Protein AF-A0A1H6X8B6-F1 (afdb_monomer)

Solvent-accessible surface area (backbone atoms only — not comparable to full-atom values): 12500 Å² total; per-residue (Å²): 128,90,81,70,52,44,57,53,44,49,52,51,27,53,51,50,37,51,48,42,67,75,51,80,40,62,69,46,48,53,50,53,44,50,51,51,52,51,55,40,54,74,64,73,47,40,77,67,51,48,58,53,49,52,53,43,51,54,50,24,52,49,51,26,51,52,31,51,74,71,68,48,55,70,67,57,24,51,40,52,22,47,31,52,38,41,41,52,50,35,51,49,52,40,60,77,74,40,58,73,71,42,51,36,52,36,44,30,71,74,65,66,40,59,66,69,62,33,48,50,56,45,49,48,68,62,44,49,62,56,51,53,53,51,50,50,54,49,47,53,54,39,39,77,73,67,55,64,101,68,79,55,71,67,58,44,57,60,55,48,48,72,50,47,55,61,51,51,56,51,52,50,55,50,50,51,55,48,50,56,55,36,57,80,66,50,66,85,74,64,93,77,81,86,72,91,75,79,86,70,80,48,74,67,46,55,53,51,50,54,54,50,54,49,50,53,52,51,49,55,74,78,81

Foldseek 3Di:
DDLAFLVLLVLLLVLQLVLLVLDLDPVLLVVLVVVLLVLCVVLVVVVVLVVVLVVLLVVLVVQLVVCVVVVDDNSVSSSVSSSSSSNVSSVVSSVVSDDQVSVLVCCCPVVVDPVVVSVVSVVCVVCVVVLVVVLVVLVVVVVVVVQDCDDDPVVNVVSVVSSVVVSVVVVVVVVVVVVVVCVVVVVPPDPDDDDPDDPDRDPVSVVSSVVSSVVSVVSRVVD

Radius of gyration: 23.22 Å; Cα contacts (8 Å, |Δi|>4): 151; chains: 1; bounding box: 53×46×58 Å

Nearest PDB structures (foldseek):
  7o40-assembly1_F  TM=2.237E-01  e=5.189E+00  Synechocystis sp. PCC 6803 substr. Kazusa
  7o3w-assembly1_A  TM=2.246E-01  e=6.732E+00  Synechocystis sp. PCC 6803 substr. Kazusa

Mean predicted aligned error: 8.59 Å

pLDDT: mean 83.6, std 10.03, range [40.06, 94.94]

InterPro domains:
  IPR003339 ABC/ECF transporter, transmembrane component [PF02361] (8-192)
  IPR003339 ABC/ECF transporter, transmembrane component [cd16914] (8-220)

Structure (mmCIF, N/CA/C/O backbone):
data_AF-A0A1H6X8B6-F1
#
_entry.id   AF-A0A1H6X8B6-F1
#
loop_
_atom_site.group_PDB
_atom_site.id
_atom_site.type_symbol
_atom_site.label_atom_id
_atom_site.label_alt_id
_atom_site.label_comp_id
_atom_site.label_asym_id
_atom_site.label_entity_id
_atom_site.label_seq_id
_atom_site.pdbx_PDB_ins_code
_atom_site.Cartn_x
_atom_site.Cartn_y
_atom_site.Cartn_z
_atom_site.occupancy
_atom_site.B_iso_or_equiv
_atom_site.auth_seq_id
_atom_site.auth_comp_id
_atom_site.auth_asym_id
_atom_site.auth_atom_id
_atom_site.pdbx_PDB_model_num
ATOM 1 N N . MET A 1 1 ? -18.324 1.757 -13.035 1.00 40.06 1 MET A N 1
ATOM 2 C CA . MET A 1 1 ? -16.870 1.949 -13.230 1.00 40.06 1 MET A CA 1
ATOM 3 C C . MET A 1 1 ? -16.181 0.725 -12.645 1.00 40.06 1 MET A C 1
ATOM 5 O O . MET A 1 1 ? -16.348 0.496 -11.454 1.00 40.06 1 MET A O 1
ATOM 9 N N . PHE A 1 2 ? -15.610 -0.141 -13.490 1.00 45.19 2 PHE A N 1
ATOM 10 C CA . PHE A 1 2 ? -15.280 -1.549 -13.202 1.00 45.19 2 PHE A CA 1
ATOM 11 C C . PHE A 1 2 ? -14.658 -1.766 -11.814 1.00 45.19 2 PHE A C 1
ATOM 13 O O . PHE A 1 2 ? -13.488 -1.470 -11.580 1.00 45.19 2 PHE A O 1
ATOM 20 N N . SER A 1 3 ? -15.449 -2.273 -10.866 1.00 59.62 3 SER A N 1
ATOM 21 C CA . SER A 1 3 ? -14.944 -2.610 -9.536 1.00 59.62 3 SER A CA 1
ATOM 22 C C . SER A 1 3 ? -14.352 -4.015 -9.575 1.00 59.62 3 SER A C 1
ATOM 24 O O . SER A 1 3 ? -14.947 -4.936 -9.023 1.00 59.62 3 SER A O 1
ATOM 26 N N . PHE A 1 4 ? -13.191 -4.173 -10.221 1.00 67.31 4 PHE A N 1
ATOM 27 C CA . PHE A 1 4 ? -12.400 -5.404 -10.127 1.00 67.31 4 PHE A CA 1
ATOM 28 C C . PHE A 1 4 ? -12.183 -5.787 -8.663 1.00 67.31 4 PHE A C 1
ATOM 30 O O . PHE A 1 4 ? -12.018 -4.908 -7.798 1.00 67.31 4 PHE A O 1
ATOM 37 N N . ALA A 1 5 ? -12.165 -7.091 -8.390 1.00 72.50 5 ALA A N 1
ATOM 38 C CA . ALA A 1 5 ? -11.912 -7.588 -7.049 1.00 72.50 5 ALA A CA 1
ATOM 39 C C . ALA A 1 5 ? -10.534 -7.121 -6.540 1.00 72.50 5 ALA A C 1
ATOM 41 O O . ALA A 1 5 ? -9.585 -6.940 -7.305 1.00 72.50 5 ALA A O 1
ATOM 42 N N . ALA A 1 6 ? -10.405 -6.936 -5.222 1.00 73.12 6 ALA A N 1
ATOM 43 C CA . ALA A 1 6 ? -9.125 -6.571 -4.604 1.00 73.12 6 ALA A CA 1
ATOM 44 C C . ALA A 1 6 ? -8.019 -7.576 -4.938 1.00 73.12 6 ALA A C 1
ATOM 46 O O . ALA A 1 6 ? -6.884 -7.184 -5.180 1.00 73.12 6 ALA A O 1
ATOM 47 N N . PHE A 1 7 ? -8.371 -8.861 -5.008 1.00 77.75 7 PHE A N 1
ATOM 48 C CA . PHE A 1 7 ? -7.439 -9.910 -5.391 1.00 77.75 7 PHE A CA 1
ATOM 49 C C . PHE A 1 7 ? -6.887 -9.706 -6.810 1.00 77.75 7 PHE A C 1
ATOM 51 O O . PHE A 1 7 ? -5.676 -9.742 -6.987 1.00 77.75 7 PHE A O 1
ATOM 58 N N . THR A 1 8 ? -7.735 -9.381 -7.790 1.00 82.00 8 THR A N 1
ATOM 59 C CA . THR A 1 8 ? -7.327 -9.056 -9.170 1.00 82.00 8 THR A CA 1
ATOM 60 C C . THR A 1 8 ? -6.299 -7.923 -9.199 1.00 82.00 8 THR A C 1
ATOM 62 O O . THR A 1 8 ? -5.267 -8.026 -9.855 1.00 82.00 8 THR A O 1
ATOM 65 N N . LYS A 1 9 ? -6.532 -6.858 -8.422 1.00 83.31 9 LYS A N 1
ATOM 66 C CA . LYS A 1 9 ? -5.613 -5.712 -8.323 1.00 83.31 9 LYS A CA 1
ATOM 67 C C . LYS A 1 9 ? -4.283 -6.077 -7.664 1.00 83.31 9 LYS A C 1
ATOM 69 O O . LYS A 1 9 ? -3.246 -5.598 -8.109 1.00 83.31 9 LYS A O 1
ATOM 74 N N . ILE A 1 10 ? -4.307 -6.927 -6.633 1.00 83.75 10 ILE A N 1
ATOM 75 C CA . ILE A 1 10 ? -3.093 -7.458 -5.995 1.00 83.75 10 ILE A CA 1
ATOM 76 C C . ILE A 1 10 ? -2.292 -8.282 -7.007 1.00 83.75 10 ILE A C 1
ATOM 78 O O . ILE A 1 10 ? -1.088 -8.084 -7.134 1.00 83.75 10 ILE A O 1
ATOM 82 N N . VAL A 1 11 ? -2.956 -9.165 -7.757 1.00 85.56 11 VAL A N 1
ATOM 83 C CA . VAL A 1 11 ? -2.305 -9.990 -8.783 1.00 85.56 11 VAL A CA 1
ATOM 84 C C . VAL A 1 11 ? -1.678 -9.117 -9.867 1.00 85.56 11 VAL A C 1
ATOM 86 O O . VAL A 1 11 ? -0.527 -9.357 -10.222 1.00 85.56 11 VAL A O 1
ATOM 89 N N . PHE A 1 12 ? -2.366 -8.077 -10.347 1.00 86.69 12 PHE A N 1
ATOM 90 C CA . PHE A 1 12 ? -1.779 -7.116 -11.288 1.00 86.69 12 PHE A CA 1
ATOM 91 C C . PHE A 1 12 ? -0.551 -6.423 -10.711 1.00 86.69 12 PHE A C 1
ATOM 93 O O . PHE A 1 12 ? 0.491 -6.401 -11.363 1.00 86.69 12 PHE A O 1
ATOM 100 N N . ALA A 1 13 ? -0.644 -5.922 -9.478 1.00 88.00 13 ALA A N 1
ATOM 101 C CA . ALA A 1 13 ? 0.457 -5.203 -8.860 1.00 88.00 13 ALA A CA 1
ATOM 102 C C . ALA A 1 13 ? 1.707 -6.089 -8.711 1.00 88.00 13 ALA A C 1
ATOM 104 O O . ALA A 1 13 ? 2.802 -5.718 -9.139 1.00 88.00 13 ALA A O 1
ATOM 105 N N . VAL A 1 14 ? 1.521 -7.301 -8.182 1.00 89.06 14 VAL A N 1
ATOM 106 C CA . VAL A 1 14 ? 2.591 -8.293 -8.014 1.00 89.06 14 VAL A CA 1
ATOM 107 C C . VAL A 1 14 ? 3.161 -8.730 -9.365 1.00 89.06 14 VAL A C 1
ATOM 109 O O . VAL A 1 14 ? 4.378 -8.818 -9.504 1.00 89.06 14 VAL A O 1
ATOM 112 N N . SER A 1 15 ? 2.314 -8.948 -10.374 1.00 87.75 15 SER A N 1
ATOM 113 C CA . SER A 1 15 ? 2.762 -9.352 -11.713 1.00 87.75 15 SER A CA 1
ATOM 114 C C . SER A 1 15 ? 3.629 -8.277 -12.371 1.00 87.75 15 SER A C 1
ATOM 116 O O . SER A 1 15 ? 4.683 -8.607 -12.908 1.00 87.75 15 SER A O 1
ATOM 118 N N . ILE A 1 16 ? 3.251 -6.994 -12.269 1.00 89.12 16 ILE A N 1
ATOM 119 C CA . ILE A 1 16 ? 4.076 -5.879 -12.767 1.00 89.12 16 ILE A CA 1
ATOM 120 C C . ILE A 1 16 ? 5.391 -5.797 -11.994 1.00 89.12 16 ILE A C 1
ATOM 122 O O . ILE A 1 16 ? 6.446 -5.645 -12.603 1.00 89.12 16 ILE A O 1
ATOM 126 N N . SER A 1 17 ? 5.362 -5.929 -10.664 1.00 89.88 17 SER A N 1
ATOM 127 C CA . SER A 1 17 ? 6.586 -5.876 -9.858 1.00 89.88 17 SER A CA 1
ATOM 128 C C . SER A 1 17 ? 7.556 -7.006 -10.212 1.00 89.88 17 SER A C 1
ATOM 130 O O . SER A 1 17 ? 8.754 -6.756 -10.335 1.00 89.88 17 SER A O 1
ATOM 132 N N . ILE A 1 18 ? 7.058 -8.227 -10.428 1.00 90.06 18 ILE A N 1
ATOM 133 C CA . ILE A 1 18 ? 7.881 -9.360 -10.873 1.00 90.06 18 ILE A CA 1
ATOM 134 C C . ILE A 1 18 ? 8.414 -9.108 -12.288 1.00 90.06 18 ILE A C 1
ATOM 136 O O . ILE A 1 18 ? 9.610 -9.273 -12.519 1.00 90.06 18 ILE A O 1
ATOM 140 N N . ALA A 1 19 ? 7.571 -8.656 -13.218 1.00 87.50 19 ALA A N 1
ATOM 141 C CA . ALA A 1 19 ? 7.991 -8.363 -14.587 1.00 87.50 19 ALA A CA 1
ATOM 142 C C . ALA A 1 19 ? 9.081 -7.276 -14.634 1.00 87.50 19 ALA A C 1
ATOM 144 O O . ALA A 1 19 ? 10.121 -7.466 -15.260 1.00 87.50 19 ALA A O 1
ATOM 145 N N . ALA A 1 20 ? 8.910 -6.183 -13.884 1.00 88.12 20 ALA A N 1
ATOM 146 C CA . ALA A 1 20 ? 9.902 -5.115 -13.776 1.00 88.12 20 ALA A CA 1
ATOM 147 C C . ALA A 1 20 ? 11.222 -5.580 -13.130 1.00 88.12 20 ALA A C 1
ATOM 149 O O . ALA A 1 20 ? 12.286 -5.036 -13.436 1.00 88.12 20 ALA A O 1
ATOM 150 N N . PHE A 1 21 ? 11.172 -6.574 -12.235 1.00 88.06 21 PHE A N 1
ATOM 151 C CA . PHE A 1 21 ? 12.370 -7.158 -11.631 1.00 88.06 21 PHE A CA 1
ATOM 152 C C . PHE A 1 21 ? 13.171 -7.999 -12.628 1.00 88.06 21 PHE A C 1
ATOM 154 O O . PHE A 1 21 ? 14.393 -7.881 -12.679 1.00 88.06 21 PHE A O 1
ATOM 161 N N . VAL A 1 22 ? 12.483 -8.835 -13.410 1.00 87.81 22 VAL A N 1
ATOM 162 C CA . VAL A 1 22 ? 13.103 -9.782 -14.350 1.00 87.81 22 VAL A CA 1
ATOM 163 C C . VAL A 1 22 ? 13.666 -9.066 -15.579 1.00 87.81 22 VAL A C 1
ATOM 165 O O . VAL A 1 22 ? 14.726 -9.438 -16.080 1.00 87.81 22 VAL A O 1
ATOM 168 N N . THR A 1 23 ? 12.993 -8.023 -16.063 1.00 85.69 23 THR A N 1
ATOM 169 C CA . THR A 1 23 ? 13.395 -7.338 -17.293 1.00 85.69 23 THR A CA 1
ATOM 170 C C . THR A 1 23 ? 14.535 -6.340 -17.064 1.00 85.69 23 THR A C 1
ATOM 172 O O . THR A 1 23 ? 14.491 -5.500 -16.161 1.00 85.69 23 THR A O 1
ATOM 175 N N . ASN A 1 24 ? 15.555 -6.399 -17.927 1.00 83.12 24 ASN A N 1
ATOM 176 C CA . ASN A 1 24 ? 16.657 -5.424 -17.979 1.00 83.12 24 ASN A CA 1
ATOM 177 C C . ASN A 1 24 ? 16.529 -4.426 -19.141 1.00 83.12 24 ASN A C 1
ATOM 179 O O . ASN A 1 24 ? 17.266 -3.445 -19.198 1.00 83.12 24 ASN A O 1
ATOM 183 N N . ASN A 1 25 ? 15.586 -4.649 -20.053 1.00 88.06 25 ASN A N 1
ATOM 184 C CA . ASN A 1 25 ? 15.378 -3.794 -21.210 1.00 88.06 25 ASN A CA 1
ATOM 185 C C . ASN A 1 25 ? 14.589 -2.531 -20.877 1.00 88.06 25 ASN A C 1
ATOM 187 O O . ASN A 1 25 ? 13.499 -2.565 -20.302 1.00 88.06 25 ASN A O 1
ATOM 191 N N . ILE A 1 26 ? 15.139 -1.398 -21.310 1.00 87.31 26 ILE A N 1
ATOM 192 C CA . ILE A 1 26 ? 14.594 -0.064 -21.039 1.00 87.31 26 ILE A CA 1
ATOM 193 C C . ILE A 1 26 ? 13.218 0.110 -21.691 1.00 87.31 26 ILE A C 1
ATOM 195 O O . ILE A 1 26 ? 12.304 0.636 -21.058 1.00 87.31 26 ILE A O 1
ATOM 199 N N . GLN A 1 27 ? 13.053 -0.367 -22.929 1.00 87.94 27 GLN A N 1
ATOM 200 C CA . GLN A 1 27 ? 11.804 -0.230 -23.686 1.00 87.94 27 GLN A CA 1
ATOM 201 C C . GLN A 1 27 ? 10.630 -0.918 -22.976 1.00 87.94 27 GLN A C 1
ATOM 203 O O . GLN A 1 27 ? 9.556 -0.336 -22.837 1.00 87.94 27 GLN A O 1
ATOM 208 N N . ALA A 1 28 ? 10.850 -2.120 -22.441 1.00 88.69 28 ALA A N 1
ATOM 209 C CA . ALA A 1 28 ? 9.840 -2.842 -21.676 1.00 88.69 28 ALA A CA 1
ATOM 210 C C . ALA A 1 28 ? 9.473 -2.133 -20.363 1.00 88.69 28 ALA A C 1
ATOM 212 O O . ALA A 1 28 ? 8.294 -2.031 -20.030 1.00 88.69 28 ALA A O 1
ATOM 213 N N . LEU A 1 29 ? 10.455 -1.574 -19.645 1.00 88.81 29 LEU A N 1
ATOM 214 C CA . LEU A 1 29 ? 10.200 -0.806 -18.420 1.00 88.81 29 LEU A CA 1
ATOM 215 C C . LEU A 1 29 ? 9.417 0.490 -18.680 1.00 88.81 29 LEU A C 1
ATOM 217 O O . LEU A 1 29 ? 8.592 0.881 -17.853 1.00 88.81 29 LEU A O 1
ATOM 221 N N . GLN A 1 30 ? 9.650 1.151 -19.817 1.00 89.56 30 GLN A N 1
ATOM 222 C CA . GLN A 1 30 ? 8.860 2.311 -20.240 1.00 89.56 30 GLN A CA 1
ATOM 223 C C . GLN A 1 30 ? 7.420 1.917 -20.582 1.00 89.56 30 GLN A C 1
ATOM 225 O O . GLN A 1 30 ? 6.485 2.641 -20.237 1.00 89.56 30 GLN A O 1
ATOM 230 N N . LEU A 1 31 ? 7.232 0.759 -21.219 1.00 90.44 31 LEU A N 1
ATOM 231 C CA . LEU A 1 31 ? 5.912 0.250 -21.580 1.00 90.44 31 LEU A CA 1
ATOM 232 C C . LEU A 1 31 ? 5.098 -0.138 -20.337 1.00 90.44 31 LEU A C 1
ATOM 234 O O . LEU A 1 31 ? 3.931 0.243 -20.244 1.00 90.44 31 LEU A O 1
ATOM 238 N N . PHE A 1 32 ? 5.706 -0.805 -19.348 1.00 90.00 32 PHE A N 1
ATOM 239 C CA . PHE A 1 32 ? 5.047 -1.083 -18.065 1.00 90.00 32 PHE A CA 1
ATOM 240 C C . PHE A 1 32 ? 4.621 0.201 -17.351 1.00 90.00 32 PHE A C 1
ATOM 242 O O . PHE A 1 32 ? 3.463 0.314 -16.951 1.00 90.00 32 PHE A O 1
ATOM 249 N N . PHE A 1 33 ? 5.492 1.209 -17.302 1.00 90.94 33 PHE A N 1
ATOM 250 C CA . PHE A 1 33 ? 5.151 2.489 -16.688 1.00 90.94 33 PHE A CA 1
ATOM 251 C C . PHE A 1 33 ? 4.008 3.197 -17.437 1.00 90.94 33 PHE A C 1
ATOM 253 O O . PHE A 1 33 ? 3.100 3.762 -16.825 1.00 90.94 33 PHE A O 1
ATOM 260 N N . GLY A 1 34 ? 3.994 3.118 -18.771 1.00 90.25 34 GLY A N 1
ATOM 261 C CA . GLY A 1 34 ? 2.889 3.610 -19.594 1.00 90.25 34 GLY A CA 1
ATOM 262 C C . GLY A 1 34 ? 1.560 2.910 -19.284 1.00 90.25 34 GLY A C 1
ATOM 263 O O . GLY A 1 34 ? 0.536 3.578 -19.124 1.00 90.25 34 GLY A O 1
ATOM 264 N N . LEU A 1 35 ? 1.571 1.581 -19.133 1.00 88.81 35 LEU A N 1
ATOM 265 C CA . LEU A 1 35 ? 0.393 0.803 -18.733 1.00 88.81 35 LEU A CA 1
ATOM 266 C C . LEU A 1 35 ? -0.109 1.195 -17.335 1.00 88.81 35 LEU A C 1
ATOM 268 O O . LEU A 1 35 ? -1.318 1.326 -17.134 1.00 88.81 35 LEU A O 1
ATOM 272 N N . GLU A 1 36 ? 0.791 1.442 -16.384 1.00 88.75 36 GLU A N 1
ATOM 273 C CA . GLU A 1 36 ? 0.439 1.918 -15.041 1.00 88.75 36 GLU A CA 1
ATOM 274 C C . GLU A 1 36 ? -0.215 3.304 -15.068 1.00 88.75 36 GLU A C 1
ATOM 276 O O . GLU A 1 36 ? -1.225 3.531 -14.396 1.00 88.75 36 GLU A O 1
ATOM 281 N N . LEU A 1 37 ? 0.305 4.230 -15.879 1.00 88.19 37 LEU A N 1
ATOM 282 C CA . LEU A 1 37 ? -0.300 5.551 -16.054 1.00 88.19 37 LEU A CA 1
ATOM 283 C C . LEU A 1 37 ? -1.689 5.462 -16.694 1.00 88.19 37 LEU A C 1
ATOM 285 O O . LEU A 1 37 ? -2.615 6.137 -16.239 1.00 88.19 37 LEU A O 1
ATOM 289 N N . LEU A 1 38 ? -1.875 4.600 -17.696 1.00 88.00 38 LEU A N 1
ATOM 290 C CA . LEU A 1 38 ? -3.194 4.354 -18.282 1.00 88.00 38 LEU A CA 1
ATOM 291 C C . LEU A 1 38 ? -4.167 3.791 -17.239 1.00 88.00 38 LEU A C 1
ATOM 293 O O . LEU A 1 38 ? -5.287 4.290 -17.109 1.00 88.00 38 LEU A O 1
ATOM 297 N N . ALA A 1 39 ? -3.734 2.823 -16.428 1.00 84.38 39 ALA A N 1
ATOM 298 C CA . ALA A 1 39 ? -4.536 2.293 -15.328 1.00 84.38 39 ALA A CA 1
ATOM 299 C C . ALA A 1 39 ? -4.888 3.376 -14.285 1.00 84.38 39 ALA A C 1
ATOM 301 O O . ALA A 1 39 ? -6.009 3.397 -13.761 1.00 84.38 39 ALA A O 1
ATOM 302 N N . ALA A 1 40 ? -3.972 4.314 -14.017 1.00 84.69 40 ALA A N 1
ATOM 303 C CA . ALA A 1 40 ? -4.205 5.457 -13.136 1.00 84.69 40 ALA A CA 1
ATOM 304 C C . ALA A 1 40 ? -5.311 6.386 -13.663 1.00 84.69 40 ALA A C 1
ATOM 306 O O . ALA A 1 40 ? -6.181 6.811 -12.895 1.00 84.69 40 ALA A O 1
ATOM 307 N N . VAL A 1 41 ? -5.298 6.676 -14.969 1.00 85.31 41 VAL A N 1
ATOM 308 C CA . VAL A 1 41 ? -6.310 7.506 -15.645 1.00 85.31 41 VAL A CA 1
ATOM 309 C C . VAL A 1 41 ? -7.670 6.807 -15.631 1.00 85.31 41 VAL A C 1
ATOM 311 O O . VAL A 1 41 ? -8.660 7.400 -15.198 1.00 85.31 41 VAL A O 1
ATOM 314 N N . VAL A 1 42 ? -7.717 5.523 -16.004 1.00 84.00 42 VAL A N 1
ATOM 315 C CA . VAL A 1 42 ? -8.951 4.714 -16.012 1.00 84.00 42 VAL A CA 1
ATOM 316 C C . VAL A 1 42 ? -9.570 4.599 -14.614 1.00 84.00 42 VAL A C 1
ATOM 318 O O . VAL A 1 42 ? -10.788 4.505 -14.479 1.00 84.00 42 VAL A O 1
ATOM 321 N N . SER A 1 43 ? -8.759 4.665 -13.556 1.00 77.94 43 SER A N 1
ATOM 322 C CA . SER A 1 43 ? -9.228 4.599 -12.166 1.00 77.94 43 SER A CA 1
ATOM 323 C C . SER A 1 43 ? -9.953 5.864 -11.677 1.00 77.94 43 SER A C 1
ATOM 325 O O . SER A 1 43 ? -10.503 5.853 -10.574 1.00 77.94 43 SER A O 1
ATOM 327 N N . GLY A 1 44 ? -9.955 6.968 -12.437 1.00 79.00 44 GLY A N 1
ATOM 328 C CA . GL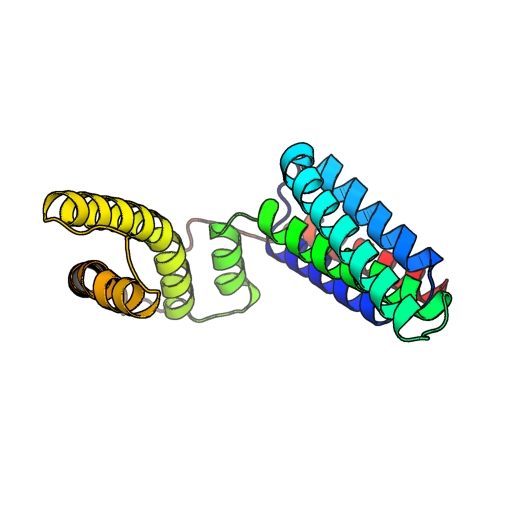Y A 1 44 ? -10.672 8.209 -12.095 1.00 79.00 44 GLY A CA 1
ATOM 329 C C . GLY A 1 44 ? -10.100 9.006 -10.914 1.00 79.00 44 GLY A C 1
ATOM 330 O O . GLY A 1 44 ? -10.634 10.052 -10.559 1.00 79.00 44 GLY A O 1
ATOM 331 N N . LYS A 1 45 ? -9.000 8.547 -10.302 1.00 79.88 45 LYS A N 1
ATOM 332 C CA . LYS A 1 45 ? -8.312 9.200 -9.169 1.00 79.88 45 LYS A CA 1
ATOM 333 C C . LYS A 1 45 ? -6.985 9.852 -9.579 1.00 79.88 45 LYS A C 1
ATOM 335 O O . LYS A 1 45 ? -6.046 9.914 -8.782 1.00 79.88 45 LYS A O 1
ATOM 340 N N . PHE A 1 46 ? -6.906 10.351 -10.813 1.00 78.62 46 PHE A N 1
ATOM 341 C CA . PHE A 1 46 ? -5.667 10.868 -11.400 1.00 78.62 46 PHE A CA 1
ATOM 342 C C . PHE A 1 46 ? -5.016 11.978 -10.564 1.00 78.62 46 PHE A C 1
ATOM 344 O O . PHE A 1 46 ? -3.813 11.949 -10.366 1.00 78.62 46 PHE A O 1
ATOM 351 N N . ASN A 1 47 ? -5.783 12.900 -9.972 1.00 83.19 47 ASN A N 1
ATOM 352 C CA . ASN A 1 47 ? -5.195 13.984 -9.169 1.00 83.19 47 ASN A CA 1
ATOM 353 C C . ASN A 1 47 ? -4.507 13.499 -7.881 1.00 83.19 47 ASN A C 1
ATOM 355 O O . ASN A 1 47 ? -3.532 14.106 -7.440 1.00 83.19 47 ASN A O 1
ATOM 359 N N . GLN A 1 48 ? -5.004 12.425 -7.260 1.00 81.75 48 GLN A N 1
ATOM 360 C CA . GLN A 1 48 ? -4.389 11.859 -6.057 1.00 81.75 48 GLN A CA 1
ATOM 361 C C . GLN A 1 48 ? -3.178 10.995 -6.421 1.00 81.75 48 GLN A C 1
ATOM 363 O O . GLN A 1 48 ? -2.127 11.117 -5.795 1.00 81.75 48 GLN A O 1
ATOM 368 N N . ILE A 1 49 ? -3.320 10.162 -7.457 1.00 85.12 49 ILE A N 1
ATOM 369 C CA . ILE A 1 49 ? -2.253 9.277 -7.935 1.00 85.12 49 ILE A CA 1
ATOM 370 C C . ILE A 1 49 ? -1.121 10.099 -8.559 1.00 85.12 49 ILE A C 1
ATOM 372 O O . ILE A 1 49 ? 0.033 9.904 -8.208 1.00 85.12 49 ILE A O 1
ATOM 376 N N . GLY A 1 50 ? -1.438 11.076 -9.406 1.00 85.44 50 GLY A N 1
ATOM 377 C CA . GLY A 1 50 ? -0.478 11.909 -10.130 1.00 85.44 50 GLY A CA 1
ATOM 378 C C . GLY A 1 50 ? 0.441 12.711 -9.212 1.00 85.44 50 GLY A C 1
ATOM 379 O O . GLY A 1 50 ? 1.640 12.767 -9.462 1.00 85.44 50 GLY A O 1
ATOM 380 N N . LYS A 1 51 ? -0.073 13.250 -8.095 1.00 87.38 51 LYS A N 1
ATOM 381 C CA . LYS A 1 51 ? 0.771 13.906 -7.078 1.00 87.38 51 LYS A CA 1
ATOM 382 C C . LYS A 1 51 ? 1.795 12.943 -6.475 1.00 87.38 51 LYS A C 1
ATOM 384 O O . LYS A 1 51 ? 2.945 13.321 -6.271 1.00 87.38 51 LYS A O 1
ATOM 389 N N . ALA A 1 52 ? 1.387 11.707 -6.198 1.00 88.75 52 ALA A N 1
ATOM 390 C CA . ALA A 1 52 ? 2.279 10.706 -5.630 1.00 88.75 52 ALA A CA 1
ATOM 391 C C . ALA A 1 52 ? 3.260 10.137 -6.668 1.00 88.75 52 ALA A C 1
ATOM 393 O O . ALA A 1 52 ? 4.434 9.965 -6.361 1.00 88.75 52 ALA A O 1
ATOM 394 N N . VAL A 1 53 ? 2.814 9.921 -7.909 1.00 90.38 53 VAL A N 1
ATOM 395 C CA . VAL A 1 53 ? 3.677 9.520 -9.030 1.00 90.38 53 VAL A CA 1
ATOM 396 C C . VAL A 1 53 ? 4.734 10.589 -9.295 1.00 90.38 53 VAL A C 1
ATOM 398 O O . VAL A 1 53 ? 5.897 10.247 -9.454 1.00 90.38 53 VAL A O 1
ATOM 401 N N . LEU A 1 54 ? 4.378 11.876 -9.259 1.00 91.50 54 LEU A N 1
ATOM 402 C CA . LEU A 1 54 ? 5.341 12.968 -9.420 1.00 91.50 54 LEU A CA 1
ATOM 403 C C . LEU A 1 54 ? 6.433 12.931 -8.341 1.00 91.50 54 LEU A C 1
ATOM 405 O O . LEU A 1 54 ? 7.612 13.073 -8.658 1.00 91.50 54 LEU A O 1
ATOM 409 N N . LEU A 1 55 ? 6.064 12.671 -7.083 1.00 92.69 55 LEU A N 1
ATOM 410 C CA . LEU A 1 55 ? 7.036 12.483 -6.003 1.00 92.69 55 LEU A CA 1
ATOM 411 C C . LEU A 1 55 ? 7.953 11.274 -6.259 1.00 92.69 55 LEU A C 1
ATOM 413 O O . LEU A 1 55 ? 9.160 11.363 -6.044 1.00 92.69 55 LEU A O 1
ATOM 417 N N . LEU A 1 56 ? 7.401 10.158 -6.743 1.00 92.75 56 LEU A N 1
ATOM 418 C CA . LEU A 1 56 ? 8.178 8.957 -7.062 1.00 92.75 56 LEU A CA 1
ATOM 419 C C . LEU A 1 56 ? 9.113 9.164 -8.259 1.00 92.75 56 LEU A C 1
ATOM 421 O O . LEU A 1 56 ? 10.232 8.659 -8.238 1.00 92.75 56 LEU A O 1
ATOM 425 N N . VAL A 1 57 ? 8.704 9.940 -9.265 1.00 93.44 57 VAL A N 1
ATOM 426 C CA . VAL A 1 57 ? 9.560 10.326 -10.398 1.00 93.44 57 VAL A CA 1
ATOM 427 C C . VAL A 1 57 ? 10.726 11.188 -9.919 1.00 93.44 57 VAL A C 1
ATOM 429 O O . VAL A 1 57 ? 11.863 10.942 -10.315 1.00 93.44 57 VAL A O 1
ATOM 432 N N . LEU A 1 58 ? 10.483 12.149 -9.020 1.00 94.81 58 LEU A N 1
ATOM 433 C CA . LEU A 1 58 ? 11.557 12.939 -8.406 1.00 94.81 58 LEU A CA 1
ATOM 434 C C . LEU A 1 58 ? 12.529 12.054 -7.618 1.00 94.81 58 LEU A C 1
ATOM 436 O O . LEU A 1 58 ? 13.744 12.226 -7.711 1.00 94.81 58 LEU A O 1
ATOM 440 N N . PHE A 1 59 ? 12.010 11.076 -6.876 1.00 94.38 59 PHE A N 1
ATOM 441 C CA . PHE A 1 59 ? 12.842 10.127 -6.143 1.00 94.38 59 PHE A CA 1
ATOM 442 C C . PHE A 1 59 ? 13.659 9.221 -7.083 1.00 94.38 59 PHE A C 1
ATOM 444 O O . PHE A 1 59 ? 14.851 9.022 -6.858 1.00 94.38 59 PHE A O 1
ATOM 451 N N . ALA A 1 60 ? 13.065 8.748 -8.182 1.00 93.69 60 ALA A N 1
ATOM 452 C CA . ALA A 1 60 ? 13.759 7.973 -9.210 1.00 93.69 60 ALA A CA 1
ATOM 453 C C . ALA A 1 60 ? 14.866 8.791 -9.897 1.00 93.69 60 ALA A C 1
ATOM 455 O O . ALA A 1 60 ? 15.967 8.284 -10.103 1.00 93.69 60 ALA A O 1
ATOM 456 N N . ALA A 1 61 ? 14.609 10.068 -10.196 1.00 93.94 61 ALA A N 1
ATOM 457 C CA . ALA A 1 61 ? 15.604 10.982 -10.755 1.00 93.94 61 ALA A CA 1
ATOM 458 C C . ALA A 1 61 ? 16.768 11.230 -9.781 1.00 93.94 61 ALA A C 1
ATOM 460 O O . ALA A 1 61 ? 17.926 11.270 -10.196 1.00 93.94 61 ALA A O 1
ATOM 461 N N . CYS A 1 62 ? 16.477 11.333 -8.481 1.00 94.94 62 CYS A N 1
ATOM 462 C CA . CYS A 1 62 ? 17.502 11.417 -7.443 1.00 94.94 62 CYS A CA 1
ATOM 463 C C . CYS A 1 62 ? 18.365 10.146 -7.405 1.00 94.94 62 CYS A C 1
ATOM 465 O O . CYS A 1 62 ? 19.590 10.242 -7.436 1.00 94.94 62 CYS A O 1
ATOM 467 N N . LEU A 1 63 ? 17.753 8.955 -7.421 1.00 93.31 63 LEU A N 1
ATOM 468 C CA . LEU A 1 63 ? 18.506 7.698 -7.479 1.00 93.31 63 LEU A CA 1
ATOM 469 C C . LEU A 1 63 ? 19.368 7.585 -8.734 1.00 93.31 63 LEU A C 1
ATOM 471 O O . LEU A 1 63 ? 20.514 7.152 -8.635 1.00 93.31 63 LEU A O 1
ATOM 475 N N . PHE A 1 64 ? 18.844 7.998 -9.888 1.00 94.31 64 PHE A N 1
ATOM 476 C CA . PHE A 1 64 ? 19.605 8.056 -11.132 1.00 94.31 64 PHE A CA 1
ATOM 477 C C . PHE A 1 64 ? 20.843 8.953 -10.982 1.00 94.31 64 PHE A C 1
ATOM 479 O O . PHE A 1 64 ? 21.953 8.526 -11.294 1.00 94.31 64 PHE A O 1
ATOM 486 N N . ALA A 1 65 ? 20.680 10.162 -10.434 1.00 93.31 65 ALA A N 1
ATOM 487 C CA . ALA A 1 65 ? 21.786 11.090 -10.203 1.00 93.31 65 ALA A CA 1
ATOM 488 C C . ALA A 1 65 ? 22.836 10.518 -9.236 1.00 93.31 65 ALA A C 1
ATOM 490 O O . ALA A 1 65 ? 24.032 10.584 -9.515 1.00 93.31 65 ALA A O 1
ATOM 491 N N . VAL A 1 66 ? 22.401 9.900 -8.133 1.00 94.19 66 VAL A N 1
ATOM 492 C CA . VAL A 1 66 ? 23.300 9.249 -7.166 1.00 94.19 66 VAL A CA 1
ATOM 493 C C . VAL A 1 66 ? 24.096 8.124 -7.826 1.00 94.19 66 VAL A C 1
ATOM 495 O O . VAL A 1 66 ? 25.301 8.021 -7.612 1.00 94.19 66 VAL A O 1
ATOM 498 N N . GLN A 1 67 ? 23.459 7.307 -8.665 1.00 93.00 67 GLN A N 1
ATOM 499 C CA . GLN A 1 67 ? 24.141 6.219 -9.366 1.00 93.00 67 GLN A CA 1
ATOM 500 C C . GLN A 1 67 ? 25.133 6.716 -10.421 1.00 93.00 67 GLN A C 1
ATOM 502 O O . GLN A 1 67 ? 26.195 6.113 -10.591 1.00 93.00 67 GLN A O 1
ATOM 507 N N . MET A 1 68 ? 24.822 7.823 -11.096 1.00 92.19 68 MET A N 1
ATOM 508 C CA . MET A 1 68 ? 25.757 8.471 -12.015 1.00 92.19 68 MET A CA 1
ATOM 509 C C . MET A 1 68 ? 26.988 8.999 -11.270 1.00 92.19 68 MET A C 1
ATOM 511 O O . MET A 1 68 ? 28.111 8.793 -11.722 1.00 92.19 68 MET A O 1
ATOM 515 N N . ILE A 1 69 ? 26.802 9.608 -10.093 1.00 93.19 69 ILE A N 1
ATOM 516 C CA . ILE A 1 69 ? 27.915 10.073 -9.247 1.00 93.19 69 ILE A CA 1
ATOM 517 C C . ILE A 1 69 ? 28.738 8.891 -8.710 1.00 93.19 69 ILE A C 1
ATOM 519 O O . ILE A 1 69 ? 29.959 8.980 -8.620 1.00 93.19 69 ILE A O 1
ATOM 523 N N . ALA A 1 70 ? 28.091 7.765 -8.404 1.00 91.81 70 ALA A N 1
ATOM 524 C CA . ALA A 1 70 ? 28.747 6.534 -7.967 1.00 91.81 70 ALA A CA 1
ATOM 525 C C . ALA A 1 70 ? 29.536 5.806 -9.080 1.00 91.81 70 ALA A C 1
ATOM 527 O O . ALA A 1 70 ? 30.129 4.762 -8.815 1.00 91.81 70 ALA A O 1
ATOM 528 N N . GLY A 1 71 ? 29.552 6.327 -10.314 1.00 89.81 71 GLY A N 1
ATOM 529 C CA . GLY A 1 71 ? 30.334 5.773 -11.424 1.00 89.81 71 GLY A CA 1
ATOM 530 C C . GLY A 1 71 ? 29.692 4.575 -12.129 1.00 89.81 71 GLY A C 1
ATOM 531 O O . GLY A 1 71 ? 30.372 3.858 -12.861 1.00 89.81 71 GLY A O 1
ATOM 532 N N . SER A 1 72 ? 28.394 4.332 -11.924 1.00 90.44 72 SER A N 1
ATOM 533 C CA . SER A 1 72 ? 27.675 3.292 -12.669 1.00 90.44 72 SER A CA 1
ATOM 534 C C . SER A 1 72 ? 27.455 3.696 -14.135 1.00 90.44 72 SER A C 1
ATOM 536 O O . SER A 1 72 ? 27.386 4.877 -14.473 1.00 90.44 72 SER A O 1
ATOM 538 N N . SER A 1 73 ? 27.338 2.706 -15.027 1.00 92.56 73 SER A N 1
ATOM 539 C CA . SER A 1 73 ? 27.003 2.961 -16.434 1.00 92.56 73 SER A CA 1
ATOM 540 C C . SER A 1 73 ? 25.622 3.611 -16.556 1.00 92.56 73 SER A C 1
ATOM 542 O O . SER A 1 73 ? 24.684 3.210 -15.863 1.00 92.56 73 SER A O 1
ATOM 544 N N . TYR A 1 74 ? 25.475 4.549 -17.497 1.00 89.81 74 TYR A N 1
ATOM 545 C CA . TYR A 1 74 ? 24.216 5.247 -17.787 1.00 89.81 74 TYR A CA 1
ATOM 546 C C . TYR A 1 74 ? 23.022 4.291 -17.932 1.00 89.81 74 TYR A C 1
ATOM 548 O O . TYR A 1 74 ? 21.943 4.541 -17.395 1.00 89.81 74 TYR A O 1
ATOM 556 N N . MET A 1 75 ? 23.228 3.158 -18.612 1.00 89.06 75 MET A N 1
ATOM 557 C CA . MET A 1 75 ? 22.187 2.147 -18.813 1.00 89.06 75 MET A CA 1
ATOM 558 C C . MET A 1 75 ? 21.725 1.522 -17.490 1.00 89.06 75 MET A C 1
ATOM 560 O O . MET A 1 75 ? 20.529 1.363 -17.267 1.00 89.06 75 MET A O 1
ATOM 564 N N . VAL A 1 76 ? 22.657 1.214 -16.585 1.00 89.62 76 VAL A N 1
ATOM 565 C CA . VAL A 1 76 ? 22.358 0.594 -15.283 1.00 89.62 76 VAL A CA 1
ATOM 566 C C . VAL A 1 76 ? 21.648 1.586 -14.361 1.00 89.62 76 VAL A C 1
ATOM 568 O O . VAL A 1 76 ? 20.647 1.235 -13.727 1.00 89.62 76 VAL A O 1
ATOM 571 N N . ALA A 1 77 ? 22.105 2.840 -14.351 1.00 91.81 77 ALA A N 1
ATOM 572 C CA . ALA A 1 77 ? 21.468 3.924 -13.611 1.00 91.81 77 ALA A CA 1
ATOM 573 C C . ALA A 1 77 ? 20.014 4.135 -14.053 1.00 91.81 77 ALA A C 1
ATOM 575 O O . ALA A 1 77 ? 19.113 4.275 -13.224 1.00 91.81 77 ALA A O 1
ATOM 576 N N . LEU A 1 78 ? 19.763 4.120 -15.363 1.00 91.38 78 LEU A N 1
ATOM 577 C CA . LEU A 1 78 ? 18.432 4.352 -15.916 1.00 91.38 78 LEU A CA 1
ATOM 578 C C . LEU A 1 78 ? 17.487 3.163 -15.684 1.00 91.38 78 LEU A C 1
ATOM 580 O O . LEU A 1 78 ? 16.342 3.359 -15.273 1.00 91.38 78 LEU A O 1
ATOM 584 N N . VAL A 1 79 ? 17.967 1.932 -15.887 1.00 92.19 79 VAL A N 1
ATOM 585 C CA . VAL A 1 79 ? 17.188 0.705 -15.647 1.00 92.19 79 VAL A CA 1
ATOM 586 C C . VAL A 1 79 ? 16.789 0.586 -14.178 1.00 92.19 79 VAL A C 1
ATOM 588 O O . VAL A 1 79 ? 15.634 0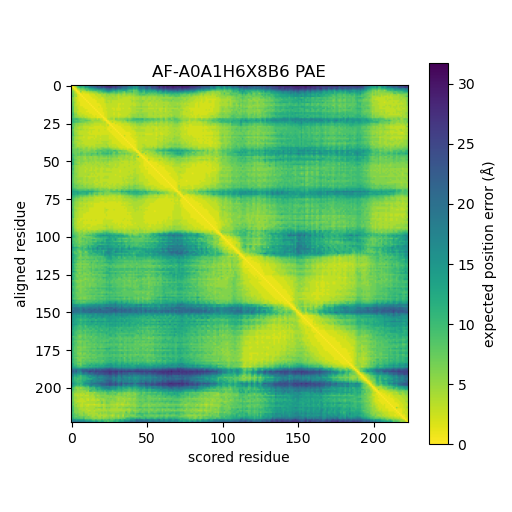.295 -13.878 1.00 92.19 79 VAL A O 1
ATOM 591 N N . SER A 1 80 ? 17.707 0.848 -13.248 1.00 91.00 80 SER A N 1
ATOM 592 C CA . SER A 1 80 ? 17.417 0.757 -11.813 1.00 91.00 80 SER A CA 1
ATOM 593 C C . SER A 1 80 ? 16.423 1.826 -11.340 1.00 91.00 80 SER A C 1
ATOM 595 O O . SER A 1 80 ? 15.503 1.503 -10.585 1.00 91.00 80 SER A O 1
ATOM 597 N N . ALA A 1 81 ? 16.542 3.066 -11.827 1.00 93.31 81 ALA A N 1
ATOM 598 C CA . ALA A 1 81 ? 15.600 4.142 -11.525 1.00 93.31 81 ALA A CA 1
ATOM 599 C C . ALA A 1 81 ? 14.186 3.830 -12.049 1.00 93.31 81 ALA A C 1
ATOM 601 O O . ALA A 1 81 ? 13.209 3.950 -11.305 1.00 93.31 81 ALA A O 1
ATOM 602 N N . LEU A 1 82 ? 14.072 3.361 -13.298 1.00 91.88 82 LEU A N 1
ATOM 603 C CA . LEU A 1 82 ? 12.792 2.954 -13.887 1.00 91.88 82 LEU A CA 1
ATOM 604 C C . LEU A 1 82 ? 12.195 1.717 -13.208 1.00 91.88 82 LEU A C 1
ATOM 606 O O . LEU A 1 82 ? 10.981 1.660 -13.011 1.00 91.88 82 LEU A O 1
ATOM 610 N N . ARG A 1 83 ? 13.019 0.736 -12.823 1.00 92.69 83 ARG A N 1
ATOM 611 C CA . ARG A 1 83 ? 12.570 -0.461 -12.097 1.00 92.69 83 ARG A CA 1
ATOM 612 C C . ARG A 1 83 ? 11.964 -0.092 -10.749 1.00 92.69 83 ARG A C 1
ATOM 614 O O . ARG A 1 83 ? 10.868 -0.543 -10.426 1.00 92.69 83 ARG A O 1
ATOM 621 N N . MET A 1 84 ? 12.651 0.758 -9.987 1.00 93.56 84 MET A N 1
ATOM 622 C CA . MET A 1 84 ? 12.135 1.257 -8.716 1.00 93.56 84 MET A CA 1
ATOM 623 C C . MET A 1 84 ? 10.820 2.021 -8.915 1.00 93.56 84 MET A C 1
ATOM 625 O O . MET A 1 84 ? 9.873 1.810 -8.158 1.00 93.56 84 MET A O 1
ATOM 629 N N . LEU A 1 85 ? 10.750 2.875 -9.942 1.00 93.62 85 LEU A N 1
ATOM 630 C CA . LEU A 1 85 ? 9.553 3.653 -10.250 1.00 93.62 85 LEU A CA 1
ATOM 631 C C . LEU A 1 85 ? 8.345 2.750 -10.539 1.00 93.62 85 LEU A C 1
ATOM 633 O O . LEU A 1 85 ? 7.319 2.920 -9.888 1.00 93.62 85 LEU A O 1
ATOM 637 N N . ASN A 1 86 ? 8.486 1.764 -11.431 1.00 92.50 86 ASN A N 1
ATOM 638 C CA . ASN A 1 86 ? 7.425 0.797 -11.744 1.00 92.50 86 ASN A CA 1
ATOM 639 C C . ASN A 1 86 ? 6.964 0.045 -10.483 1.00 92.50 86 ASN A C 1
ATOM 641 O O . ASN A 1 86 ? 5.784 0.009 -10.151 1.00 92.50 86 ASN A O 1
ATOM 645 N N . MET A 1 87 ? 7.898 -0.505 -9.701 1.00 92.94 87 MET A N 1
ATOM 646 C CA . MET A 1 87 ? 7.539 -1.232 -8.476 1.00 92.94 87 MET A CA 1
ATOM 647 C C . MET A 1 87 ? 6.768 -0.361 -7.477 1.00 92.94 87 MET A C 1
ATOM 649 O O . MET A 1 87 ? 5.771 -0.804 -6.904 1.00 92.94 87 MET A O 1
ATOM 653 N N . ALA A 1 88 ? 7.207 0.881 -7.274 1.00 92.56 88 ALA A N 1
ATOM 654 C CA . ALA A 1 88 ? 6.566 1.796 -6.339 1.00 92.56 88 ALA A CA 1
ATOM 655 C C . ALA A 1 88 ? 5.177 2.246 -6.824 1.00 92.56 88 ALA A C 1
ATOM 657 O O . ALA A 1 88 ? 4.242 2.323 -6.021 1.00 92.56 88 ALA A O 1
ATOM 658 N N . VAL A 1 89 ? 5.024 2.523 -8.122 1.00 91.62 89 VAL A N 1
ATOM 659 C CA . VAL A 1 89 ? 3.757 2.981 -8.711 1.00 91.62 89 VAL A CA 1
ATOM 660 C C . VAL A 1 89 ? 2.718 1.863 -8.741 1.00 91.62 89 VAL A C 1
ATOM 662 O O . VAL A 1 89 ? 1.582 2.109 -8.333 1.00 91.62 89 VAL A O 1
ATOM 665 N N . SER A 1 90 ? 3.102 0.636 -9.099 1.00 90.69 90 SER A N 1
ATOM 666 C CA . SER A 1 90 ? 2.259 -0.561 -8.995 1.00 90.69 90 SER A CA 1
ATOM 667 C C . SER A 1 90 ? 1.623 -0.709 -7.601 1.00 90.69 90 SER A C 1
ATOM 669 O O . SER A 1 90 ? 0.396 -0.794 -7.453 1.00 90.69 90 SER A O 1
ATOM 671 N N . ILE A 1 91 ? 2.448 -0.652 -6.548 1.00 89.50 91 ILE A N 1
ATOM 672 C CA . ILE A 1 91 ? 1.985 -0.773 -5.158 1.00 89.50 91 ILE A CA 1
ATOM 673 C C . ILE A 1 91 ? 1.077 0.406 -4.784 1.00 89.50 91 ILE A C 1
ATOM 675 O O . ILE A 1 91 ? 0.035 0.223 -4.150 1.00 89.50 91 ILE A O 1
ATOM 679 N N . LEU A 1 92 ? 1.439 1.623 -5.190 1.00 89.31 92 LEU A N 1
ATOM 680 C CA . LEU A 1 92 ? 0.655 2.822 -4.912 1.00 89.31 92 LEU A CA 1
ATOM 681 C C . LEU A 1 92 ? -0.735 2.774 -5.565 1.00 89.31 92 LEU A C 1
ATOM 683 O O . LEU A 1 92 ? -1.737 3.102 -4.920 1.00 89.31 92 LEU A O 1
ATOM 687 N N . LEU A 1 93 ? -0.811 2.326 -6.819 1.00 86.19 93 LEU A N 1
ATOM 688 C CA . LEU A 1 93 ? -2.067 2.120 -7.533 1.00 86.19 93 LEU A CA 1
ATOM 689 C C . LEU A 1 93 ? -2.955 1.122 -6.799 1.00 86.19 93 LEU A C 1
ATOM 691 O O . LEU A 1 93 ? -4.137 1.402 -6.576 1.00 86.19 93 LEU A O 1
ATOM 695 N N . MET A 1 94 ? -2.392 -0.001 -6.354 1.00 85.00 94 MET A N 1
ATOM 696 C CA . MET A 1 94 ? -3.116 -0.991 -5.561 1.00 85.00 94 MET A CA 1
ATOM 697 C C . MET A 1 94 ? -3.675 -0.379 -4.269 1.00 85.00 94 MET A C 1
ATOM 699 O O . MET A 1 94 ? -4.861 -0.551 -3.980 1.00 85.00 94 MET A O 1
ATOM 703 N N . LEU A 1 95 ? -2.868 0.375 -3.516 1.00 83.75 95 LEU A N 1
ATOM 704 C CA . LEU A 1 95 ? -3.276 0.972 -2.239 1.00 83.75 95 LEU A CA 1
ATOM 705 C C . LEU A 1 95 ? -4.392 2.017 -2.393 1.00 83.75 95 LEU A C 1
ATOM 707 O O . LEU A 1 95 ? -5.326 2.042 -1.596 1.00 83.75 95 LEU A O 1
ATOM 711 N N . ILE A 1 96 ? -4.335 2.868 -3.421 1.00 82.06 96 ILE A N 1
ATOM 712 C CA . ILE A 1 96 ? -5.320 3.950 -3.620 1.00 82.06 96 ILE A CA 1
ATOM 713 C C . ILE A 1 96 ? -6.644 3.429 -4.206 1.00 82.06 96 ILE A C 1
ATOM 715 O O . ILE A 1 96 ? -7.725 3.986 -3.947 1.00 82.06 96 ILE A O 1
ATOM 719 N N . THR A 1 97 ? -6.580 2.381 -5.028 1.00 77.62 97 THR A N 1
ATOM 720 C CA . THR A 1 97 ? -7.749 1.830 -5.732 1.00 77.62 97 THR A CA 1
ATOM 721 C C . THR A 1 97 ? -8.451 0.711 -4.965 1.00 77.62 97 THR A C 1
ATOM 723 O O . THR A 1 97 ? -9.590 0.371 -5.308 1.00 77.62 97 THR A O 1
ATOM 726 N N . THR A 1 98 ? -7.823 0.144 -3.933 1.00 77.75 98 THR A N 1
ATOM 727 C CA . THR A 1 98 ? -8.376 -0.971 -3.155 1.00 77.75 98 THR A CA 1
ATOM 728 C C . THR A 1 98 ? -8.922 -0.485 -1.820 1.00 77.75 98 THR A C 1
ATOM 730 O O . THR A 1 98 ? -8.225 0.153 -1.037 1.00 77.75 98 THR A O 1
ATOM 733 N N . LYS A 1 99 ? -10.190 -0.796 -1.529 1.00 71.06 99 LYS A N 1
ATOM 734 C CA . LYS A 1 99 ? -10.770 -0.501 -0.213 1.00 71.06 99 LYS A CA 1
ATOM 735 C C . LYS A 1 99 ? -10.225 -1.494 0.811 1.00 71.06 99 LYS A C 1
ATOM 737 O O . LYS A 1 99 ? -10.242 -2.697 0.563 1.00 71.06 99 LYS A O 1
ATOM 742 N N . THR A 1 100 ? -9.857 -1.016 1.994 1.00 65.00 100 THR A N 1
ATOM 743 C CA . THR A 1 100 ? -9.316 -1.831 3.094 1.00 65.00 100 THR A CA 1
ATOM 744 C C . THR A 1 100 ? -10.203 -3.034 3.456 1.00 65.00 100 THR A C 1
ATOM 746 O O . THR A 1 100 ? -9.704 -4.124 3.713 1.00 65.00 100 THR A O 1
ATOM 749 N N . GLN A 1 101 ? -11.529 -2.881 3.370 1.00 64.19 101 GLN A N 1
ATOM 750 C CA . GLN A 1 101 ? -12.509 -3.957 3.595 1.00 64.19 101 GLN A CA 1
ATOM 751 C C . GLN A 1 101 ? -12.463 -5.076 2.536 1.00 64.19 101 GLN A C 1
ATOM 753 O O . GLN A 1 101 ? -12.821 -6.215 2.816 1.00 64.19 101 GLN A O 1
ATOM 758 N N . GLN A 1 102 ? -12.040 -4.771 1.307 1.00 67.19 102 GLN A N 1
ATOM 759 C CA . GLN A 1 102 ? -11.913 -5.777 0.250 1.00 67.19 102 GLN A CA 1
ATOM 760 C C . GLN A 1 102 ? -10.624 -6.596 0.408 1.00 67.19 102 GLN A C 1
ATOM 762 O O . GLN A 1 102 ? -10.603 -7.766 0.035 1.00 67.19 102 GLN A O 1
ATOM 767 N N . ILE A 1 103 ? -9.576 -6.006 0.996 1.00 65.62 103 ILE A N 1
ATOM 768 C CA . ILE A 1 103 ? -8.327 -6.709 1.327 1.00 65.62 103 ILE A CA 1
ATOM 769 C C . ILE A 1 103 ? -8.602 -7.790 2.374 1.00 65.62 103 ILE A C 1
ATOM 771 O O . ILE A 1 103 ? -8.155 -8.923 2.219 1.00 65.62 103 ILE A O 1
ATOM 775 N N . THR A 1 104 ? -9.395 -7.479 3.405 1.00 65.81 104 THR A N 1
ATOM 776 C CA . THR A 1 104 ? -9.734 -8.471 4.434 1.00 65.81 104 THR A CA 1
ATOM 777 C C . THR A 1 104 ? -10.581 -9.604 3.878 1.00 65.81 104 THR A C 1
ATOM 779 O O . THR A 1 104 ? -10.281 -10.763 4.144 1.00 65.81 104 THR A O 1
ATOM 782 N N . ALA A 1 105 ? -11.577 -9.292 3.044 1.00 65.56 105 ALA A N 1
ATOM 783 C CA . ALA A 1 105 ? -12.398 -10.293 2.369 1.00 65.56 105 ALA A CA 1
ATOM 784 C C . ALA A 1 105 ? -11.568 -11.218 1.456 1.00 65.56 105 ALA A C 1
ATOM 786 O O . ALA A 1 105 ? -11.790 -12.431 1.450 1.00 65.56 105 ALA A O 1
ATOM 787 N N . ALA A 1 106 ? -10.576 -10.668 0.744 1.00 66.50 106 ALA A N 1
ATOM 788 C CA . ALA A 1 106 ? -9.628 -11.451 -0.049 1.00 66.50 106 ALA A CA 1
ATOM 789 C C . ALA A 1 106 ? -8.751 -12.366 0.828 1.00 66.50 106 ALA A C 1
ATOM 791 O O . ALA A 1 106 ? -8.545 -13.524 0.470 1.00 66.50 106 ALA A O 1
ATOM 792 N N . LEU A 1 107 ? -8.304 -11.895 2.001 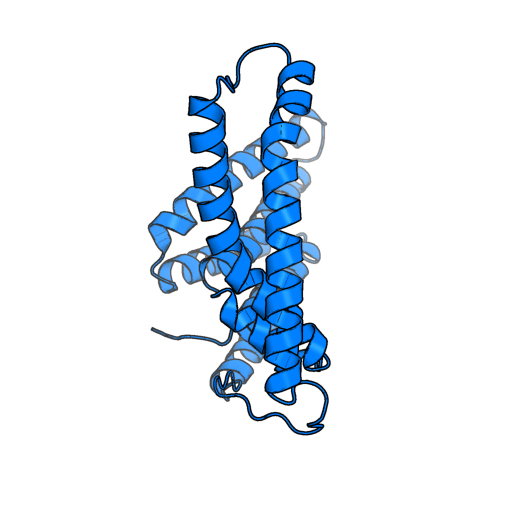1.00 67.56 107 LEU A N 1
ATOM 793 C CA . LEU A 1 107 ? -7.563 -12.709 2.975 1.00 67.56 107 LEU A CA 1
ATOM 794 C C . LEU A 1 107 ? -8.361 -13.935 3.445 1.00 67.56 107 LEU A C 1
ATOM 796 O O . LEU A 1 107 ? -7.810 -15.024 3.558 1.00 67.56 107 LEU A O 1
ATOM 800 N N . VAL A 1 108 ? -9.662 -13.787 3.704 1.00 62.88 108 VAL A N 1
ATOM 801 C CA . VAL A 1 108 ? -10.479 -14.915 4.190 1.00 62.88 108 VAL A CA 1
ATOM 802 C C . VAL A 1 108 ? -10.763 -15.915 3.079 1.00 62.88 108 VAL A C 1
ATOM 804 O O . VAL A 1 108 ? -10.588 -17.116 3.258 1.00 62.88 108 VAL A O 1
ATOM 807 N N . LYS A 1 109 ? -11.244 -15.416 1.935 1.00 64.81 109 LYS A N 1
ATOM 808 C CA . LYS A 1 109 ? -11.812 -16.267 0.885 1.00 64.81 109 LYS A CA 1
ATOM 809 C C . LYS A 1 109 ? -10.757 -16.871 -0.027 1.00 64.81 109 LYS A C 1
ATOM 811 O O . LYS A 1 109 ? -10.927 -18.000 -0.462 1.00 64.81 109 LYS A O 1
ATOM 816 N N . GLN A 1 110 ? -9.692 -16.128 -0.316 1.00 68.19 110 GLN A N 1
ATOM 817 C CA . GLN A 1 110 ? -8.683 -16.560 -1.278 1.00 68.19 110 GLN A CA 1
ATOM 818 C C . GLN A 1 110 ? -7.485 -17.220 -0.592 1.00 68.19 110 GLN A C 1
ATOM 820 O O . GLN A 1 110 ? -7.015 -18.262 -1.041 1.00 68.19 110 GLN A O 1
ATOM 825 N N . PHE A 1 111 ? -7.025 -16.654 0.529 1.00 67.50 111 PHE A N 1
ATOM 826 C CA . PHE A 1 111 ? -5.904 -17.203 1.301 1.00 67.50 111 PHE A CA 1
ATOM 827 C C . PHE A 1 111 ? -6.331 -18.273 2.322 1.00 67.50 111 PHE A C 1
ATOM 829 O O . PHE A 1 111 ? -5.481 -18.780 3.046 1.00 67.50 111 PHE A O 1
ATOM 836 N N . HIS A 1 112 ? -7.623 -18.636 2.367 1.00 70.81 112 HIS A N 1
ATOM 837 C CA . HIS A 1 112 ? -8.176 -19.695 3.225 1.00 70.81 112 HIS A CA 1
ATOM 838 C C . HIS A 1 112 ? -7.802 -19.545 4.710 1.00 70.81 112 HIS A C 1
ATOM 840 O O . HIS A 1 112 ? -7.598 -20.523 5.430 1.00 70.81 112 HIS A O 1
ATOM 846 N N . LEU A 1 113 ? -7.709 -18.299 5.180 1.00 74.50 113 LEU A N 1
ATOM 847 C CA . LEU A 1 113 ? -7.360 -18.009 6.562 1.00 74.50 113 LEU A CA 1
ATOM 848 C C . LEU A 1 113 ? -8.535 -18.380 7.486 1.00 74.50 113 LEU A C 1
ATOM 850 O O . LEU A 1 113 ? -9.678 -18.019 7.177 1.00 74.50 113 LEU A O 1
ATOM 854 N N . PRO A 1 114 ? -8.297 -19.038 8.640 1.00 78.81 114 PRO A N 1
ATOM 855 C CA . PRO A 1 114 ? -9.369 -19.321 9.584 1.00 78.81 114 PRO A CA 1
ATOM 856 C C . PRO A 1 114 ? -10.110 -18.038 9.975 1.00 78.81 114 PRO A C 1
ATOM 858 O O . PRO A 1 114 ? -9.502 -16.984 10.185 1.00 78.81 114 PRO A O 1
ATOM 861 N N . TYR A 1 115 ? -11.437 -18.131 10.094 1.00 77.75 115 TYR A N 1
ATOM 862 C CA . TYR A 1 115 ? -12.321 -16.975 10.273 1.00 77.75 115 TYR A CA 1
ATOM 863 C C . TYR A 1 115 ? -11.925 -16.066 11.449 1.00 77.75 115 TYR A C 1
ATOM 865 O O . TYR A 1 115 ? -12.080 -14.850 11.367 1.00 77.75 115 TYR A O 1
ATOM 873 N N . GLN A 1 116 ? -11.365 -16.634 12.518 1.00 79.50 116 GLN A N 1
ATOM 874 C CA . GLN A 1 116 ? -10.884 -15.882 13.679 1.00 79.50 116 GLN A CA 1
ATOM 875 C C . GLN A 1 116 ? -9.789 -14.873 13.297 1.00 79.50 116 GLN A C 1
ATOM 877 O O . GLN A 1 116 ? -9.878 -13.700 13.655 1.00 79.50 116 GLN A O 1
ATOM 882 N N . TYR A 1 117 ? -8.801 -15.285 12.497 1.00 80.69 117 TYR A N 1
ATOM 883 C CA . TYR A 1 117 ? -7.736 -14.393 12.026 1.00 80.69 117 TYR A CA 1
ATOM 884 C C . TYR A 1 117 ? -8.262 -13.336 11.058 1.00 80.69 117 TYR A C 1
ATOM 886 O O . TYR A 1 117 ? -7.932 -12.156 11.165 1.00 80.69 117 TYR A O 1
ATOM 894 N N . ALA A 1 118 ? -9.143 -13.740 10.148 1.00 76.94 118 ALA A N 1
ATOM 895 C CA . ALA A 1 118 ? -9.830 -12.835 9.237 1.00 76.94 118 ALA A CA 1
ATOM 896 C C . ALA A 1 118 ? -10.643 -11.746 9.961 1.00 76.94 118 ALA A C 1
ATOM 898 O O . ALA A 1 118 ? -10.632 -10.569 9.575 1.00 76.94 118 ALA A O 1
ATOM 899 N N . PHE A 1 119 ? -11.342 -12.140 11.026 1.00 80.38 119 PHE A N 1
ATOM 900 C CA . PHE A 1 119 ? -12.072 -11.234 11.897 1.00 80.38 119 PHE A CA 1
ATOM 901 C C . PHE A 1 119 ? -11.123 -10.258 12.596 1.00 80.38 119 PHE A C 1
ATOM 903 O O . PHE A 1 119 ? -11.390 -9.060 12.559 1.00 80.38 119 PHE A O 1
ATOM 910 N N . MET A 1 120 ? -9.994 -10.728 13.143 1.00 84.88 120 MET A N 1
ATOM 911 C CA . MET A 1 120 ? -8.999 -9.855 13.781 1.00 84.88 120 MET A CA 1
ATOM 912 C C . MET A 1 120 ? -8.495 -8.769 12.828 1.00 84.88 120 MET A C 1
ATOM 914 O O . MET A 1 120 ? -8.516 -7.592 13.177 1.00 84.88 120 MET A O 1
ATOM 918 N N . VAL A 1 121 ? -8.125 -9.128 11.596 1.00 82.00 121 VAL A N 1
ATOM 919 C CA . VAL A 1 121 ? -7.667 -8.148 10.596 1.00 82.00 121 VAL A CA 1
ATOM 920 C C . VAL A 1 121 ? -8.768 -7.127 10.276 1.00 82.00 121 VAL A C 1
ATOM 922 O O . VAL A 1 121 ? -8.515 -5.924 10.204 1.00 82.00 121 VAL A O 1
ATOM 925 N N . THR A 1 122 ? -10.013 -7.583 10.128 1.00 78.44 122 THR A N 1
ATOM 926 C CA . THR A 1 122 ? -11.160 -6.696 9.868 1.00 78.44 122 THR A CA 1
ATOM 927 C C . THR A 1 122 ? -11.445 -5.764 11.046 1.00 78.44 122 THR A C 1
ATOM 929 O O . THR A 1 122 ? -11.707 -4.577 10.840 1.00 78.44 122 THR A O 1
ATOM 932 N N . ALA A 1 123 ? -11.362 -6.275 12.275 1.00 84.19 123 ALA A N 1
ATOM 933 C CA . ALA A 1 123 ? -11.523 -5.497 13.494 1.00 84.19 123 ALA A CA 1
ATOM 934 C C . ALA A 1 123 ? -10.442 -4.413 13.599 1.00 84.19 123 ALA A C 1
ATOM 936 O O . ALA A 1 123 ? -10.776 -3.254 13.830 1.00 84.19 123 ALA A O 1
ATOM 937 N N . VAL A 1 124 ? -9.176 -4.747 13.318 1.00 85.50 124 VAL A N 1
ATOM 938 C CA . VAL A 1 124 ? -8.068 -3.778 13.291 1.00 85.50 124 VAL A CA 1
ATOM 939 C C . VAL A 1 124 ? -8.371 -2.633 12.330 1.00 85.50 124 VAL A C 1
ATOM 941 O O . VAL A 1 124 ? -8.363 -1.476 12.738 1.00 85.50 124 VAL A O 1
ATOM 944 N N . PHE A 1 125 ? -8.712 -2.920 11.073 1.00 82.12 125 PHE A N 1
ATOM 945 C CA . PHE A 1 125 ? -8.971 -1.857 10.098 1.00 82.12 125 PHE A CA 1
ATOM 946 C C . PHE A 1 125 ? -10.200 -1.002 10.415 1.00 82.12 125 PHE A C 1
ATOM 948 O O . PHE A 1 125 ? -10.240 0.164 10.025 1.00 82.12 125 PHE A O 1
ATOM 955 N N . ARG A 1 126 ? -11.186 -1.552 11.130 1.00 82.69 126 ARG A N 1
ATOM 956 C CA . ARG A 1 126 ? -12.327 -0.787 11.645 1.00 82.69 126 ARG A CA 1
ATOM 957 C C . ARG A 1 126 ? -11.944 0.085 12.841 1.00 82.69 126 ARG A C 1
ATOM 959 O O . ARG A 1 126 ? -12.459 1.189 12.952 1.00 82.69 126 ARG A O 1
ATOM 966 N N . PHE A 1 127 ? -11.068 -0.396 13.720 1.00 86.00 127 PHE A N 1
ATOM 967 C CA . PHE A 1 127 ? -10.678 0.311 14.940 1.00 86.00 127 PHE A CA 1
ATOM 968 C C . PHE A 1 127 ? -9.570 1.337 14.737 1.00 86.00 127 PHE A C 1
ATOM 970 O O . PHE A 1 127 ? -9.472 2.257 15.540 1.00 86.00 127 PHE A O 1
ATOM 977 N N . VAL A 1 128 ? -8.754 1.222 13.685 1.00 89.56 128 VAL A N 1
ATOM 978 C CA . VAL A 1 128 ? -7.691 2.196 13.393 1.00 89.56 128 VAL A CA 1
ATOM 979 C C . VAL A 1 128 ? -8.237 3.628 13.249 1.00 89.56 128 VAL A C 1
ATOM 981 O O . VAL A 1 128 ? -7.697 4.507 13.918 1.00 89.56 128 VAL A O 1
ATOM 984 N N . PRO A 1 129 ? -9.294 3.902 12.454 1.00 87.88 129 PRO A N 1
ATOM 985 C CA . PRO A 1 129 ? -9.885 5.239 12.374 1.00 87.88 129 PRO A CA 1
ATOM 986 C C . PRO A 1 129 ? -10.365 5.765 13.732 1.00 87.88 129 PRO A C 1
ATOM 988 O O . PRO A 1 129 ? -9.985 6.870 14.116 1.00 87.88 129 PRO A O 1
ATOM 991 N N . ASP A 1 130 ? -11.110 4.951 14.486 1.00 90.00 130 ASP A N 1
ATOM 992 C CA . ASP A 1 130 ? -11.592 5.312 15.826 1.00 90.00 130 ASP A CA 1
ATOM 993 C C . ASP A 1 130 ? -10.427 5.644 16.773 1.00 90.00 130 ASP A C 1
ATOM 995 O O . ASP A 1 130 ? -10.470 6.621 17.517 1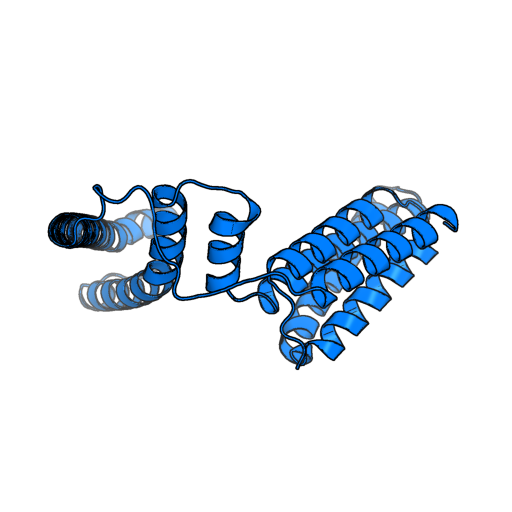.00 90.00 130 ASP A O 1
ATOM 999 N N . LEU A 1 131 ? -9.357 4.843 16.736 1.00 89.94 131 LEU A N 1
ATOM 1000 C CA . LEU A 1 131 ? -8.176 5.027 17.577 1.00 89.94 131 LEU A CA 1
ATOM 1001 C C . LEU A 1 131 ? -7.431 6.325 17.228 1.00 89.94 131 LEU A C 1
ATOM 1003 O O . LEU A 1 131 ? -6.875 6.974 18.114 1.00 89.94 131 LEU A O 1
ATOM 1007 N N . LEU A 1 132 ? -7.414 6.721 15.951 1.00 91.38 132 LEU A N 1
ATOM 1008 C CA . LEU A 1 132 ? -6.823 7.988 15.510 1.00 91.38 132 LEU A CA 1
ATOM 1009 C C . LEU A 1 132 ? -7.629 9.194 16.008 1.00 91.38 132 LEU A C 1
ATOM 1011 O O . LEU A 1 132 ? -7.036 10.188 16.439 1.00 91.38 132 LEU A O 1
ATOM 1015 N N . GLU A 1 133 ? -8.957 9.107 15.978 1.00 92.25 133 GLU A N 1
ATOM 1016 C CA . GLU A 1 133 ? -9.843 10.143 16.511 1.00 92.25 133 GLU A CA 1
ATOM 1017 C C . GLU A 1 133 ? -9.705 10.262 18.033 1.00 92.25 133 GLU A C 1
ATOM 1019 O O . GLU A 1 133 ? -9.503 11.355 18.568 1.00 92.25 133 GLU A O 1
ATOM 1024 N N . GLU A 1 134 ? -9.682 9.132 18.733 1.00 90.38 134 GLU A N 1
ATOM 1025 C CA . GLU A 1 134 ? -9.465 9.097 20.174 1.00 90.38 134 GLU A CA 1
ATOM 1026 C C . GLU A 1 134 ? -8.078 9.630 20.561 1.00 90.38 134 GLU A C 1
ATOM 1028 O O . GLU A 1 134 ? -7.950 10.427 21.491 1.00 90.38 134 GLU A O 1
ATOM 1033 N N . SER A 1 135 ? -7.035 9.278 19.801 1.00 91.50 135 SER A N 1
ATOM 1034 C CA . SER A 1 135 ? -5.684 9.816 19.986 1.00 91.50 135 SER A CA 1
ATOM 1035 C C . SER A 1 135 ? -5.659 11.339 19.866 1.00 91.50 135 SER A C 1
ATOM 1037 O O . SER A 1 135 ? -4.967 12.019 20.632 1.00 91.50 135 SER A O 1
ATOM 1039 N N . LYS A 1 136 ? -6.431 11.901 18.928 1.00 92.56 136 LYS A N 1
ATOM 1040 C CA . LYS A 1 136 ? -6.588 13.350 18.785 1.00 92.56 136 LYS A CA 1
ATOM 1041 C C . LYS A 1 136 ? -7.262 13.956 20.019 1.00 92.56 136 LYS A C 1
ATOM 1043 O O . LYS A 1 136 ? -6.687 14.879 20.591 1.00 92.56 136 LYS A O 1
ATOM 1048 N N . ALA A 1 137 ? -8.371 13.386 20.482 1.00 90.88 137 ALA A N 1
ATOM 1049 C CA . ALA A 1 137 ? -9.078 13.859 21.671 1.00 90.88 137 ALA A CA 1
ATOM 1050 C C . ALA A 1 137 ? -8.213 13.790 22.945 1.00 90.88 137 ALA A C 1
ATOM 1052 O O . ALA A 1 137 ? -8.151 14.746 23.719 1.00 90.88 137 ALA A O 1
ATOM 1053 N N . VAL A 1 138 ? -7.481 12.690 23.157 1.00 90.81 138 VAL A N 1
ATOM 1054 C CA . VAL A 1 138 ? -6.571 12.547 24.306 1.00 90.81 138 VAL A CA 1
ATOM 1055 C C . VAL A 1 138 ? -5.442 13.569 24.235 1.00 90.81 138 VAL A C 1
ATOM 1057 O O . VAL A 1 138 ? -5.108 14.185 25.245 1.00 90.81 138 VAL A O 1
ATOM 1060 N N . ARG A 1 139 ? -4.857 13.783 23.056 1.00 90.38 139 ARG A N 1
ATOM 1061 C CA . ARG A 1 139 ? -3.805 14.786 22.860 1.00 90.38 139 ARG A CA 1
ATOM 1062 C C . ARG A 1 139 ? -4.300 16.204 23.147 1.00 90.38 139 ARG A C 1
ATOM 1064 O O . ARG A 1 139 ? -3.578 16.955 23.795 1.00 90.38 139 ARG A O 1
ATOM 1071 N N . GLU A 1 140 ? -5.506 16.557 22.714 1.00 90.69 140 GLU A N 1
ATOM 1072 C CA . GLU A 1 140 ? -6.130 17.853 23.012 1.00 90.69 140 GLU A CA 1
ATOM 1073 C C . GLU A 1 140 ? -6.390 18.013 24.518 1.00 90.69 140 GLU A C 1
ATOM 1075 O O . GLU A 1 140 ? -5.999 19.018 25.111 1.00 90.69 140 GLU A O 1
ATOM 1080 N N . ALA A 1 141 ? -6.920 16.981 25.179 1.00 90.75 141 ALA A N 1
ATOM 1081 C CA . ALA A 1 141 ? -7.124 16.991 26.626 1.00 90.75 141 ALA A CA 1
ATOM 1082 C C . ALA A 1 141 ? -5.806 17.130 27.410 1.00 90.75 141 ALA A C 1
ATOM 1084 O O . ALA A 1 141 ? -5.740 17.860 28.401 1.00 90.75 141 ALA A O 1
ATOM 1085 N N . GLN A 1 142 ? -4.737 16.455 26.973 1.00 89.44 142 GLN A N 1
ATOM 1086 C CA . GLN A 1 142 ? -3.417 16.607 27.588 1.00 89.44 142 GLN A CA 1
ATOM 1087 C C . GLN A 1 142 ? -2.834 17.998 27.332 1.00 89.44 142 GLN A C 1
ATOM 1089 O O . GLN A 1 142 ? -2.209 18.558 28.233 1.00 89.44 142 GLN A O 1
ATOM 1094 N N . ALA A 1 143 ? -3.071 18.592 26.158 1.00 88.56 143 ALA A N 1
ATOM 1095 C CA . ALA A 1 143 ? -2.658 19.965 25.874 1.00 88.56 143 ALA A CA 1
ATOM 1096 C C . ALA A 1 143 ? -3.301 20.966 26.852 1.00 88.56 143 ALA A C 1
ATOM 1098 O O . ALA A 1 143 ? -2.604 21.836 27.374 1.00 88.56 143 ALA A O 1
ATOM 1099 N N . CYS A 1 144 ? -4.580 20.780 27.207 1.00 90.19 144 CYS A N 1
ATOM 1100 C CA . CYS A 1 144 ? -5.244 21.555 28.265 1.00 90.19 144 CYS A CA 1
ATOM 1101 C C . CYS A 1 144 ? -4.626 21.334 29.657 1.00 90.19 144 CYS A C 1
ATOM 1103 O O . CYS A 1 144 ? -4.599 22.251 30.471 1.00 90.19 144 CYS A O 1
ATOM 1105 N N . ARG A 1 145 ? -4.087 20.138 29.932 1.00 87.62 145 ARG A N 1
ATOM 1106 C CA . ARG A 1 145 ? -3.374 19.799 31.182 1.00 87.62 145 ARG A CA 1
ATOM 1107 C C . ARG A 1 145 ? -1.907 20.250 31.194 1.00 87.62 145 ARG A C 1
ATOM 1109 O O . ARG A 1 145 ? -1.144 19.843 32.065 1.00 87.62 145 ARG A O 1
ATOM 1116 N N . GLY A 1 146 ? -1.502 21.083 30.235 1.00 82.38 146 GLY A N 1
ATOM 1117 C CA . GLY A 1 146 ? -0.160 21.660 30.172 1.00 82.38 146 GLY A CA 1
ATOM 1118 C C . GLY A 1 146 ? 0.855 20.845 29.370 1.00 82.38 146 GLY A C 1
ATOM 1119 O O . GLY A 1 146 ? 2.031 21.210 29.350 1.00 82.38 146 GLY A O 1
ATOM 1120 N N . TYR A 1 147 ? 0.439 19.783 28.667 1.00 81.81 147 TYR A N 1
ATOM 1121 C CA . TYR A 1 147 ? 1.308 19.121 27.693 1.00 81.81 147 TYR A CA 1
ATOM 1122 C C . TYR A 1 147 ? 1.640 20.089 26.549 1.00 81.81 147 TYR A C 1
ATOM 1124 O O . TYR A 1 147 ? 0.772 20.496 25.778 1.00 81.81 147 TYR A O 1
ATOM 1132 N N . LYS A 1 148 ? 2.921 20.439 26.408 1.00 77.56 148 LYS A N 1
ATOM 1133 C CA . LYS A 1 148 ? 3.437 21.234 25.288 1.00 77.56 148 LYS A CA 1
ATOM 1134 C C . LYS A 1 148 ? 4.420 20.395 24.486 1.00 77.56 148 LYS A C 1
ATOM 1136 O O . LYS A 1 148 ? 5.360 19.833 25.041 1.00 77.56 148 LYS A O 1
ATOM 1141 N N . ASN A 1 149 ? 4.253 20.364 23.165 1.00 71.56 149 ASN A N 1
ATOM 1142 C CA . ASN A 1 149 ? 5.169 19.675 22.250 1.00 71.56 149 ASN A CA 1
ATOM 1143 C C . ASN A 1 149 ? 6.455 20.499 21.987 1.00 71.56 149 ASN A C 1
ATOM 1145 O O . ASN A 1 149 ? 6.863 20.732 20.845 1.00 71.56 149 ASN A O 1
ATOM 1149 N N . ALA A 1 150 ? 7.091 20.986 23.052 1.00 71.62 150 ALA A N 1
ATOM 1150 C CA . ALA A 1 150 ? 8.254 21.868 23.009 1.00 71.62 150 ALA A CA 1
ATOM 1151 C C . ALA A 1 150 ? 9.412 21.289 23.841 1.00 71.62 150 ALA A C 1
ATOM 1153 O O .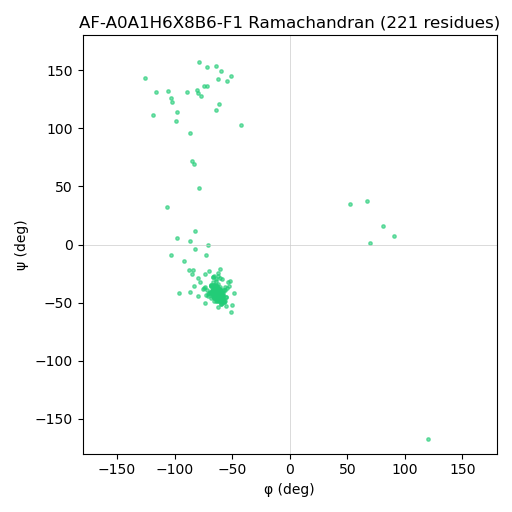 ALA A 1 150 ? 9.188 20.689 24.890 1.00 71.62 150 ALA A O 1
ATOM 1154 N N . GLY A 1 151 ? 10.650 21.472 23.370 1.00 78.44 151 GLY A N 1
ATOM 1155 C CA . GLY A 1 151 ? 11.871 21.017 24.047 1.00 78.44 151 GLY A CA 1
ATOM 1156 C C . GLY A 1 151 ? 12.717 20.032 23.232 1.00 78.44 151 GLY A C 1
ATOM 1157 O O . GLY A 1 151 ? 12.509 19.855 22.032 1.00 78.44 151 GLY A O 1
ATOM 1158 N N . SER A 1 152 ? 13.689 19.403 23.901 1.00 87.75 152 SER A N 1
ATOM 1159 C CA . SER A 1 152 ? 14.602 18.419 23.305 1.00 87.75 152 SER A CA 1
ATOM 1160 C C . SER A 1 152 ? 13.860 17.158 22.826 1.00 87.75 152 SER A C 1
ATOM 1162 O O . SER A 1 152 ? 12.813 16.812 23.386 1.00 87.75 152 SER A O 1
ATOM 1164 N N . PRO A 1 153 ? 14.385 16.428 21.820 1.00 85.50 153 PRO A N 1
ATOM 1165 C CA . PRO A 1 153 ? 13.757 15.206 21.306 1.00 85.50 153 PRO A CA 1
ATOM 1166 C C . PRO A 1 153 ? 13.483 14.169 22.407 1.00 85.50 153 PRO A C 1
ATOM 1168 O O . PRO A 1 153 ? 12.411 13.572 22.429 1.00 85.50 153 PRO A O 1
ATOM 1171 N N . LEU A 1 154 ? 14.385 14.036 23.387 1.00 85.56 154 LEU A N 1
ATOM 1172 C CA . LEU A 1 154 ? 14.192 13.172 24.558 1.00 85.56 154 LEU A CA 1
ATOM 1173 C C . LEU A 1 154 ? 12.986 13.591 25.414 1.00 85.56 154 LEU A C 1
ATOM 1175 O O . LEU A 1 154 ? 12.153 12.753 25.754 1.00 85.56 154 LEU A O 1
ATOM 1179 N N . LYS A 1 155 ? 12.838 14.889 25.721 1.00 83.81 155 LYS A N 1
ATOM 1180 C CA . LYS A 1 155 ? 11.681 15.397 26.481 1.00 83.81 155 LYS A CA 1
ATOM 1181 C C . LYS A 1 155 ? 10.370 15.195 25.722 1.00 83.81 155 LYS A C 1
ATOM 1183 O O . LYS A 1 155 ? 9.358 14.877 26.341 1.00 83.81 155 LYS A O 1
ATOM 1188 N N . ARG A 1 156 ? 10.388 15.318 24.390 1.00 85.06 156 ARG A N 1
ATOM 1189 C CA . ARG A 1 156 ? 9.221 15.023 23.545 1.00 85.06 156 ARG A CA 1
ATOM 1190 C C . ARG A 1 156 ? 8.811 13.557 23.643 1.00 85.06 156 ARG A C 1
ATOM 1192 O O . ARG A 1 156 ? 7.639 13.293 23.888 1.00 85.06 156 ARG A O 1
ATOM 1199 N N . ILE A 1 157 ? 9.757 12.625 23.507 1.00 84.56 157 ILE A N 1
ATOM 1200 C CA . ILE A 1 157 ? 9.492 11.178 23.601 1.00 84.56 157 ILE A CA 1
ATOM 1201 C C . ILE A 1 157 ? 8.896 10.823 24.967 1.00 84.56 157 ILE A C 1
ATOM 1203 O O . ILE A 1 157 ? 7.863 10.159 25.035 1.00 84.56 157 ILE A O 1
ATOM 1207 N N . ILE A 1 158 ? 9.492 11.321 26.053 1.00 83.44 158 ILE A N 1
ATOM 1208 C CA . ILE A 1 158 ? 8.979 11.089 27.411 1.00 83.44 158 ILE A CA 1
ATOM 1209 C C . ILE A 1 158 ? 7.580 11.704 27.570 1.00 83.44 158 ILE A C 1
ATOM 1211 O O . ILE A 1 158 ? 6.690 11.068 28.127 1.00 83.44 158 ILE A O 1
ATOM 1215 N N . GLY A 1 159 ? 7.345 12.901 27.028 1.00 83.38 159 GLY A N 1
ATOM 1216 C CA . GLY A 1 159 ? 6.032 13.545 27.054 1.00 83.38 159 GLY A CA 1
ATOM 1217 C C . GLY A 1 159 ? 4.947 12.764 26.302 1.00 83.38 159 GLY A C 1
ATOM 1218 O O . GLY A 1 159 ? 3.797 12.747 26.738 1.00 83.38 159 GLY A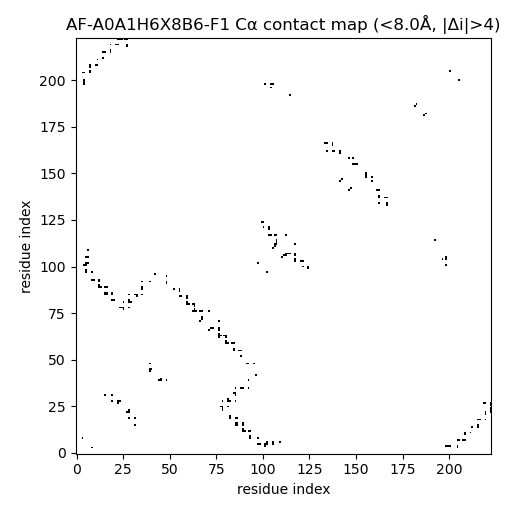 O 1
ATOM 1219 N N . TYR A 1 160 ? 5.291 12.075 25.207 1.00 86.50 160 TYR A N 1
ATOM 1220 C CA . TYR A 1 160 ? 4.342 11.226 24.475 1.00 86.50 160 TYR A CA 1
ATOM 1221 C C . TYR A 1 160 ? 3.808 10.062 25.319 1.00 86.50 160 TYR A C 1
ATOM 1223 O O . TYR A 1 160 ? 2.663 9.649 25.118 1.00 86.50 160 TYR A O 1
ATOM 1231 N N . MET A 1 161 ? 4.560 9.581 26.317 1.00 87.88 161 MET A N 1
ATOM 1232 C CA . MET A 1 161 ? 4.079 8.533 27.227 1.00 87.88 161 MET A CA 1
ATOM 1233 C C . MET A 1 161 ? 2.810 8.942 27.986 1.00 87.88 161 MET A C 1
ATOM 1235 O O . MET A 1 161 ? 1.980 8.087 28.290 1.00 87.88 161 MET A O 1
ATOM 1239 N N . THR A 1 162 ? 2.610 10.235 28.250 1.00 85.81 162 THR A N 1
ATOM 1240 C CA . THR A 1 162 ? 1.405 10.755 28.919 1.00 85.81 162 THR A CA 1
ATOM 1241 C C . THR A 1 162 ? 0.143 10.583 28.068 1.00 85.81 162 THR A C 1
ATOM 1243 O O . THR A 1 162 ? -0.948 10.443 28.614 1.00 85.81 162 THR A O 1
ATOM 1246 N N . ILE A 1 163 ? 0.282 10.553 26.739 1.00 89.19 163 ILE A N 1
ATOM 1247 C CA . ILE A 1 163 ? -0.815 10.286 25.795 1.00 89.19 163 ILE A CA 1
ATOM 1248 C C . ILE A 1 163 ? -0.976 8.776 25.585 1.00 89.19 163 ILE A C 1
ATOM 1250 O O . ILE A 1 163 ? -2.096 8.275 25.557 1.00 89.19 163 ILE A O 1
ATOM 1254 N N . ILE A 1 164 ? 0.128 8.033 25.474 1.00 90.81 164 ILE A N 1
ATOM 1255 C CA . ILE A 1 164 ? 0.096 6.589 25.196 1.00 90.81 164 ILE A CA 1
ATOM 1256 C C . ILE A 1 164 ? -0.546 5.812 26.348 1.00 90.81 164 ILE A C 1
ATOM 1258 O O . ILE A 1 164 ? -1.397 4.963 26.100 1.00 90.81 164 ILE A O 1
ATOM 1262 N N . LYS A 1 165 ? -0.198 6.118 27.605 1.00 90.75 165 LYS A N 1
ATOM 1263 C CA . LYS A 1 165 ? -0.750 5.426 28.783 1.00 90.75 165 LYS A CA 1
ATOM 1264 C C . LYS A 1 165 ? -2.289 5.362 28.781 1.00 90.75 165 LYS A C 1
ATOM 1266 O O . LYS A 1 165 ? -2.816 4.251 28.789 1.00 90.75 165 LYS A O 1
ATOM 1271 N N . PRO A 1 166 ? -3.034 6.486 28.735 1.00 90.62 166 PRO A N 1
ATOM 1272 C CA . PRO A 1 166 ? -4.495 6.434 28.724 1.00 90.62 166 PRO A CA 1
ATOM 1273 C C . PRO A 1 166 ? -5.054 5.747 27.472 1.00 90.62 166 PRO A C 1
ATOM 1275 O O . PRO A 1 166 ? -6.040 5.027 27.585 1.00 90.62 166 PRO A O 1
ATOM 1278 N N . MET A 1 167 ? -4.421 5.906 26.305 1.00 92.56 167 MET A N 1
ATOM 1279 C CA . MET A 1 167 ? -4.840 5.221 25.074 1.00 92.56 167 MET A CA 1
ATOM 1280 C C . MET A 1 167 ? -4.756 3.696 25.208 1.00 92.56 167 MET A C 1
ATOM 1282 O O . MET A 1 167 ? -5.686 2.994 24.823 1.00 92.56 167 MET A O 1
ATOM 1286 N N . VAL A 1 168 ? -3.670 3.180 25.791 1.00 92.69 168 VAL A N 1
ATOM 1287 C CA . VAL A 1 168 ? -3.479 1.737 25.999 1.00 92.69 168 VAL A CA 1
ATOM 1288 C C . VAL A 1 168 ? -4.523 1.183 26.966 1.00 92.69 168 VAL A C 1
ATOM 1290 O O . VAL A 1 168 ? -5.157 0.181 26.649 1.00 92.69 168 VAL A O 1
ATOM 1293 N N . PHE A 1 169 ? -4.771 1.856 28.096 1.00 92.56 169 PHE A N 1
ATOM 1294 C CA . PHE A 1 169 ? -5.820 1.431 29.031 1.00 92.56 169 PHE A CA 1
ATOM 1295 C C . PHE A 1 169 ? -7.195 1.366 28.358 1.00 92.56 169 PHE A C 1
ATOM 1297 O O . PHE A 1 169 ? -7.920 0.389 28.527 1.00 92.56 169 PHE A O 1
ATOM 1304 N N . ARG A 1 170 ? -7.545 2.367 27.544 1.00 89.94 170 ARG A N 1
ATOM 1305 C CA . ARG A 1 170 ? -8.819 2.368 26.813 1.00 89.94 170 ARG A CA 1
ATOM 1306 C C . ARG A 1 170 ? -8.899 1.266 25.758 1.00 89.94 170 ARG A C 1
ATOM 1308 O O . ARG A 1 170 ? -9.946 0.636 25.628 1.00 89.94 170 ARG A O 1
ATOM 1315 N N . ALA A 1 171 ? -7.803 0.991 25.052 1.00 91.38 171 ALA A N 1
ATOM 1316 C CA . ALA A 1 171 ? -7.732 -0.105 24.090 1.00 91.38 171 ALA A CA 1
ATOM 1317 C C . ALA A 1 171 ? -7.931 -1.479 24.759 1.00 91.38 171 ALA A C 1
ATOM 1319 O O . ALA A 1 171 ? -8.654 -2.311 24.212 1.00 91.38 171 ALA A O 1
ATOM 1320 N N . ILE A 1 172 ? -7.361 -1.692 25.953 1.00 93.62 172 ILE A N 1
ATOM 1321 C CA . ILE A 1 172 ? -7.552 -2.920 26.744 1.00 93.62 172 ILE A CA 1
ATOM 1322 C C . ILE A 1 172 ? -9.026 -3.082 27.129 1.00 93.62 172 ILE A C 1
ATOM 1324 O O . ILE A 1 172 ? -9.639 -4.081 26.760 1.00 93.62 172 ILE A O 1
ATOM 1328 N N . MET A 1 173 ? -9.631 -2.062 27.750 1.00 92.81 173 MET A N 1
ATOM 1329 C CA . MET A 1 173 ? -11.050 -2.099 28.140 1.00 92.81 173 MET A CA 1
ATOM 1330 C C . MET A 1 173 ? -11.973 -2.355 26.940 1.00 92.81 173 MET A C 1
ATOM 1332 O O . MET A 1 173 ? -12.958 -3.086 27.024 1.00 92.81 173 MET A O 1
ATOM 1336 N N . ARG A 1 174 ? -11.661 -1.759 25.784 1.00 91.25 174 ARG A N 1
ATOM 1337 C CA . ARG A 1 174 ? -12.416 -1.974 24.545 1.00 91.25 174 ARG A CA 1
ATOM 1338 C C . ARG A 1 174 ? -12.294 -3.412 24.045 1.00 91.25 174 ARG A C 1
ATOM 1340 O O . ARG A 1 174 ? -13.288 -3.968 23.582 1.00 91.25 174 ARG A O 1
ATOM 1347 N N . SER A 1 175 ? -11.102 -3.998 24.132 1.00 92.88 175 SER A N 1
ATOM 1348 C CA . SER A 1 175 ? -10.860 -5.392 23.758 1.00 92.88 1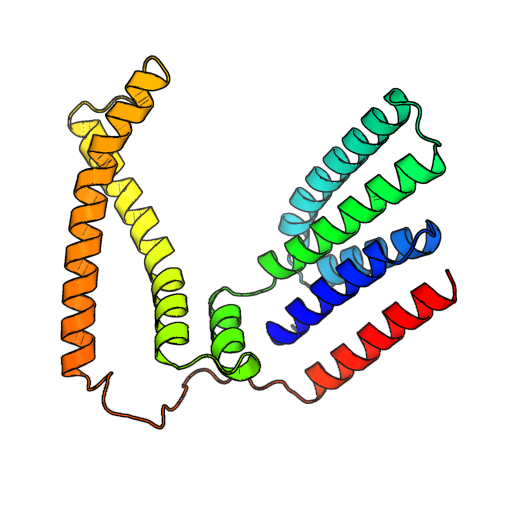75 SER A CA 1
ATOM 1349 C C . SER A 1 175 ? -11.644 -6.355 24.648 1.00 92.88 175 SER A C 1
ATOM 1351 O O . SER A 1 175 ? -12.286 -7.261 24.123 1.00 92.88 175 SER A O 1
ATOM 1353 N N . GLU A 1 176 ? -11.654 -6.135 25.964 1.00 94.31 176 GLU A N 1
ATOM 1354 C CA . GLU A 1 176 ? -12.426 -6.943 26.920 1.00 94.31 176 GLU A CA 1
ATOM 1355 C C . GLU A 1 176 ? -13.930 -6.865 26.635 1.00 94.31 176 GLU A C 1
ATOM 1357 O O . GLU A 1 176 ? -14.592 -7.889 26.470 1.00 94.31 176 GLU A O 1
ATOM 1362 N N . ASN A 1 177 ? -14.462 -5.652 26.454 1.00 93.50 177 ASN A N 1
ATOM 1363 C CA . ASN A 1 177 ? -15.870 -5.453 26.102 1.00 93.50 177 ASN A CA 1
ATOM 1364 C C . ASN A 1 177 ? -16.238 -6.119 24.767 1.00 93.50 177 ASN A C 1
ATOM 1366 O O . ASN A 1 177 ? -17.327 -6.682 24.623 1.00 93.50 177 ASN A O 1
ATOM 1370 N N . MET A 1 178 ? -15.338 -6.069 23.778 1.00 92.31 178 MET A N 1
ATOM 1371 C CA . MET A 1 178 ? -15.544 -6.762 22.509 1.00 92.31 178 MET A CA 1
ATOM 1372 C C . MET A 1 178 ? -15.538 -8.281 22.700 1.00 92.31 178 MET A C 1
ATOM 1374 O O . MET A 1 178 ? -16.399 -8.945 22.130 1.00 92.31 178 MET A O 1
ATOM 1378 N N . ALA A 1 179 ? -14.615 -8.826 23.496 1.00 92.00 179 ALA A N 1
ATOM 1379 C CA . ALA A 1 179 ? -14.529 -10.258 23.769 1.00 92.00 179 ALA A CA 1
ATOM 1380 C C . ALA A 1 179 ? -15.817 -10.782 24.420 1.00 92.00 179 ALA A C 1
ATOM 1382 O O . ALA A 1 179 ? -16.445 -11.684 23.868 1.00 92.00 179 ALA A O 1
ATOM 1383 N N . VAL A 1 180 ? -16.287 -10.132 25.490 1.00 93.62 180 VAL A N 1
ATOM 1384 C CA . VAL A 1 180 ? -17.552 -10.488 26.155 1.00 93.62 180 VAL A CA 1
ATOM 1385 C C . VAL A 1 180 ? -18.726 -10.404 25.173 1.00 93.62 180 VAL A C 1
ATOM 1387 O O . VAL A 1 180 ? -19.545 -11.315 25.091 1.00 93.62 180 VAL A O 1
ATOM 1390 N N . SER A 1 181 ? -18.800 -9.353 24.349 1.00 93.69 181 SER A N 1
ATOM 1391 C CA . SER A 1 181 ? -19.864 -9.230 23.341 1.00 93.69 181 SER A CA 1
ATOM 1392 C C . SER A 1 181 ? -19.829 -10.341 22.281 1.00 93.69 181 SER A C 1
ATOM 1394 O O . SER A 1 181 ? -20.885 -10.767 21.806 1.00 93.69 181 SER A O 1
ATOM 1396 N N . LEU A 1 182 ? -18.638 -10.802 21.890 1.00 91.00 182 LEU A N 1
ATOM 1397 C CA . LEU A 1 182 ? -18.460 -11.896 20.936 1.00 91.00 182 LEU A CA 1
ATOM 1398 C C . LEU A 1 182 ? -18.837 -13.250 21.547 1.00 91.00 182 LEU A C 1
ATOM 1400 O O . LEU A 1 182 ? -19.474 -14.056 20.866 1.00 91.00 182 LEU A O 1
ATOM 1404 N N . GLU A 1 183 ? -18.503 -13.484 22.815 1.00 89.88 183 GLU A N 1
ATOM 1405 C CA . GLU A 1 183 ? -18.913 -14.680 23.559 1.00 89.88 183 GLU A CA 1
ATOM 1406 C C . GLU A 1 183 ? -20.434 -14.755 23.696 1.00 89.88 183 GLU A C 1
ATOM 1408 O O . GLU A 1 183 ? -21.030 -15.759 23.308 1.00 89.88 183 GLU A O 1
ATOM 1413 N N . MET A 1 184 ? -21.084 -13.653 24.089 1.00 92.25 184 MET A N 1
ATOM 1414 C CA . MET A 1 184 ? -22.550 -13.567 24.182 1.00 92.25 184 MET A CA 1
ATOM 1415 C C . MET A 1 184 ? -23.264 -13.804 22.840 1.00 92.25 184 MET A C 1
ATOM 1417 O O . MET A 1 184 ? -24.449 -14.126 22.811 1.00 92.25 184 MET A O 1
ATOM 1421 N N . ARG A 1 185 ? -22.561 -13.637 21.712 1.00 88.00 185 ARG A N 1
ATOM 1422 C CA . ARG A 1 185 ? -23.069 -13.884 20.350 1.00 88.00 185 ARG A CA 1
ATOM 1423 C C . ARG A 1 185 ? -22.671 -15.253 19.785 1.00 88.00 185 ARG A C 1
ATOM 1425 O O . ARG A 1 185 ? -22.905 -15.498 18.601 1.00 88.00 185 ARG A O 1
ATOM 1432 N N . GLY A 1 186 ? -22.036 -16.125 20.571 1.00 85.62 186 GLY A N 1
ATOM 1433 C CA . GLY A 1 186 ? -21.617 -17.453 20.113 1.00 85.62 186 GLY A CA 1
ATOM 1434 C C . GLY A 1 186 ? -20.511 -17.411 19.048 1.00 85.62 186 GLY A C 1
ATOM 1435 O O . GLY A 1 186 ? -20.510 -18.189 18.085 1.00 85.62 186 GLY A O 1
ATOM 1436 N N . PHE A 1 187 ? -19.548 -16.484 19.155 1.00 82.00 187 PHE A N 1
ATOM 1437 C CA . PHE A 1 187 ? -18.452 -16.373 18.179 1.00 82.00 187 PHE A CA 1
ATOM 1438 C C . PHE A 1 187 ? -17.546 -17.625 18.121 1.00 82.00 187 PHE A C 1
ATOM 1440 O O . PHE A 1 187 ? -16.961 -17.910 17.073 1.00 82.00 187 PHE A O 1
ATOM 1447 N N . SER A 1 188 ? -17.475 -18.423 19.190 1.00 74.00 188 SER A N 1
ATOM 1448 C CA . SER A 1 188 ? -16.638 -19.634 19.237 1.00 74.00 188 SER A CA 1
ATOM 1449 C C . SER A 1 188 ? -17.301 -20.892 18.639 1.00 74.00 188 SER A C 1
ATOM 1451 O O . SER A 1 188 ? -16.609 -21.779 18.150 1.00 74.00 188 SER A O 1
ATOM 1453 N N . GLU A 1 189 ? -18.636 -20.975 18.604 1.00 67.62 189 GLU A N 1
ATOM 1454 C CA . GLU A 1 189 ? -19.329 -22.269 18.437 1.00 67.62 189 GLU A CA 1
ATOM 1455 C C . GLU A 1 189 ? -19.560 -22.731 16.984 1.00 67.62 189 GLU A C 1
ATOM 1457 O O . GLU A 1 189 ? -19.722 -23.924 16.729 1.00 67.62 189 GLU A O 1
ATOM 1462 N N . SER A 1 190 ? -19.564 -21.834 15.991 1.00 61.28 190 SER A N 1
ATOM 1463 C CA . SER A 1 190 ? -19.996 -22.193 14.628 1.00 61.28 190 SER A CA 1
ATOM 1464 C C . SER A 1 190 ? -18.822 -22.516 13.687 1.00 61.28 190 SER A C 1
ATOM 1466 O O . SER A 1 190 ? -18.086 -21.609 13.283 1.00 61.28 190 SER A O 1
ATOM 1468 N N . LYS A 1 191 ? -18.720 -23.780 13.239 1.00 63.12 191 LYS A N 1
ATOM 1469 C CA . LYS A 1 191 ? -17.778 -24.229 12.187 1.00 63.12 191 LYS A CA 1
ATOM 1470 C C . LYS A 1 191 ? -18.118 -23.712 10.778 1.00 63.12 191 LYS A C 1
ATOM 1472 O O . LYS A 1 191 ? -17.226 -23.639 9.940 1.00 63.12 191 LYS A O 1
ATOM 1477 N N . GLN A 1 192 ? -19.371 -23.336 10.507 1.00 64.69 192 GLN A N 1
ATOM 1478 C CA . GLN A 1 192 ? -19.802 -22.796 9.210 1.00 64.69 192 GLN A CA 1
ATOM 1479 C C . GLN A 1 192 ? -20.335 -21.368 9.373 1.00 64.69 192 GLN A C 1
ATOM 1481 O O . GLN A 1 192 ? -21.378 -21.151 9.979 1.00 64.69 192 GLN A O 1
ATOM 1486 N N . ARG A 1 193 ? -19.601 -20.384 8.839 1.00 68.81 193 ARG A N 1
ATOM 1487 C CA . ARG A 1 193 ? -19.941 -18.955 8.913 1.00 68.81 193 ARG A CA 1
ATOM 1488 C C . ARG A 1 193 ? -20.455 -18.461 7.559 1.00 68.81 193 ARG A C 1
ATOM 1490 O O . ARG A 1 193 ? -19.818 -18.686 6.533 1.00 68.81 193 ARG A O 1
ATOM 1497 N N . THR A 1 194 ? -21.573 -17.741 7.558 1.00 69.94 194 THR A N 1
ATOM 1498 C CA . THR A 1 194 ? -22.122 -17.062 6.374 1.00 69.94 194 THR A CA 1
ATOM 1499 C C . THR A 1 194 ? -21.557 -15.646 6.251 1.00 69.94 194 THR A C 1
ATOM 1501 O O . THR A 1 194 ? -21.570 -14.880 7.215 1.00 69.94 194 THR A O 1
ATOM 1504 N N . PHE A 1 195 ? -21.079 -15.267 5.063 1.00 65.75 195 PHE A N 1
ATOM 1505 C CA . PHE A 1 195 ? -20.502 -13.942 4.809 1.00 65.75 195 PHE A CA 1
ATOM 1506 C C . PHE A 1 195 ? -21.498 -13.041 4.078 1.00 65.75 195 PHE A C 1
ATOM 1508 O O . PHE A 1 195 ? -21.903 -13.356 2.966 1.00 65.75 195 PHE A O 1
ATOM 1515 N N . MET A 1 196 ? -21.827 -11.886 4.664 1.00 61.44 196 MET A N 1
ATOM 1516 C CA . MET A 1 196 ? -22.747 -10.911 4.057 1.00 61.44 196 MET A CA 1
ATOM 1517 C C . MET A 1 196 ? -22.120 -10.145 2.878 1.00 61.44 196 MET A C 1
ATOM 1519 O O . MET A 1 196 ? -22.825 -9.688 1.985 1.00 61.44 196 MET A O 1
ATOM 1523 N N . ALA A 1 197 ? -20.789 -10.019 2.850 1.00 57.38 197 ALA A N 1
ATOM 1524 C CA . ALA A 1 197 ? -20.054 -9.419 1.740 1.00 57.38 197 ALA A CA 1
ATOM 1525 C C . ALA A 1 197 ? -19.487 -10.516 0.824 1.00 57.38 197 ALA A C 1
ATOM 1527 O O . ALA A 1 197 ? -18.514 -11.208 1.148 1.00 57.38 197 ALA A O 1
ATOM 1528 N N . GLU A 1 198 ? -20.094 -10.689 -0.347 1.00 54.97 198 GLU A N 1
ATOM 1529 C CA . GLU A 1 198 ? -19.562 -11.560 -1.388 1.00 54.97 198 GLU A CA 1
ATOM 1530 C C . GLU A 1 198 ? -18.565 -10.821 -2.285 1.00 54.97 198 GLU A C 1
ATOM 1532 O O . GLU A 1 198 ? -18.931 -10.192 -3.267 1.00 54.97 198 GLU A O 1
ATOM 1537 N N . THR A 1 199 ? -17.268 -10.947 -1.996 1.00 58.91 199 THR A N 1
ATOM 1538 C CA . THR A 1 199 ? -16.212 -10.760 -3.004 1.00 58.91 199 THR A CA 1
ATOM 1539 C C . THR A 1 199 ? -16.033 -12.065 -3.780 1.00 58.91 199 THR A C 1
ATOM 1541 O O . THR A 1 199 ? -15.056 -12.782 -3.573 1.00 58.91 199 THR A O 1
ATOM 1544 N N . LYS A 1 200 ? -17.023 -12.447 -4.594 1.00 62.97 200 LYS A N 1
ATOM 1545 C CA . LYS A 1 200 ? -16.834 -13.535 -5.562 1.00 62.97 200 LYS A CA 1
ATOM 1546 C C . LYS A 1 200 ? -16.028 -12.980 -6.731 1.00 62.97 200 LYS A C 1
ATOM 1548 O O . LYS A 1 200 ? -16.392 -11.940 -7.273 1.00 62.97 200 LYS A O 1
ATOM 1553 N N . LEU A 1 201 ? -14.941 -13.662 -7.085 1.00 66.06 201 LEU A N 1
ATOM 1554 C CA . LEU A 1 201 ? -14.232 -13.397 -8.333 1.00 66.06 201 LEU A CA 1
ATOM 1555 C C . LEU A 1 201 ? -15.198 -13.682 -9.478 1.00 66.06 201 LEU A C 1
ATOM 1557 O O . LEU A 1 201 ? -15.737 -14.785 -9.579 1.00 66.06 201 LEU A O 1
ATOM 1561 N N . GLN A 1 202 ? -15.466 -12.674 -10.297 1.00 76.19 202 GLN A N 1
ATOM 1562 C CA . GLN A 1 202 ? -16.294 -12.867 -11.478 1.00 76.19 202 GLN A CA 1
ATOM 1563 C C . GLN A 1 202 ? -15.445 -13.507 -12.581 1.00 76.19 202 GLN A C 1
ATOM 1565 O O . GLN A 1 202 ? -14.226 -13.362 -12.600 1.00 76.19 202 GLN A O 1
ATOM 1570 N N . LEU A 1 203 ? -16.073 -14.183 -13.547 1.00 76.50 203 LEU A N 1
ATOM 1571 C CA . LEU A 1 203 ? -15.367 -14.725 -14.722 1.00 76.50 203 LEU A CA 1
ATOM 1572 C C . LEU A 1 203 ? -14.520 -13.657 -15.439 1.00 76.50 203 LEU A C 1
ATOM 1574 O O . LEU A 1 203 ? -13.441 -13.951 -15.944 1.00 76.50 203 LEU A O 1
ATOM 1578 N N . ILE A 1 204 ? -14.971 -12.401 -15.400 1.00 79.88 204 ILE A N 1
ATOM 1579 C CA . ILE A 1 204 ? -14.255 -11.238 -15.932 1.00 79.88 204 ILE A CA 1
ATOM 1580 C C . ILE A 1 204 ? -12.918 -11.011 -15.202 1.00 79.88 204 ILE A C 1
ATOM 1582 O O . ILE A 1 204 ? -11.934 -10.679 -15.855 1.00 79.88 204 ILE A O 1
ATOM 1586 N N . ASP A 1 205 ? -12.848 -11.229 -13.881 1.00 80.19 205 ASP A N 1
ATOM 1587 C CA . ASP A 1 205 ? -11.600 -11.113 -13.112 1.00 80.19 205 ASP A CA 1
ATOM 1588 C C . ASP A 1 205 ? -10.579 -12.172 -13.556 1.00 80.19 205 ASP A C 1
ATOM 1590 O O . ASP A 1 205 ? -9.409 -11.853 -13.752 1.00 80.19 205 ASP A O 1
ATOM 1594 N N . TYR A 1 206 ? -11.017 -13.418 -13.772 1.00 81.12 206 TYR A N 1
ATOM 1595 C CA . TYR A 1 206 ? -10.138 -14.501 -14.228 1.00 81.12 206 TYR A CA 1
ATOM 1596 C C . TYR A 1 206 ? -9.589 -14.253 -15.633 1.00 81.12 206 TYR A C 1
ATOM 1598 O O . TYR A 1 206 ? -8.388 -14.402 -15.857 1.00 81.12 206 TYR A O 1
ATOM 1606 N N . ILE A 1 207 ? -10.450 -13.836 -16.568 1.00 84.94 207 ILE A N 1
ATOM 1607 C CA . ILE A 1 207 ? -10.033 -13.504 -17.936 1.00 84.94 207 ILE A CA 1
ATOM 1608 C C . ILE A 1 207 ? -9.056 -12.324 -17.912 1.00 84.94 207 ILE A C 1
ATOM 1610 O O . ILE A 1 207 ? -8.016 -12.379 -18.564 1.00 84.94 207 ILE A O 1
ATOM 1614 N N . ALA A 1 208 ? -9.341 -11.286 -17.120 1.00 82.62 208 ALA A N 1
ATOM 1615 C CA . ALA A 1 208 ? -8.466 -10.125 -17.003 1.00 82.62 208 ALA A CA 1
ATOM 1616 C C . ALA A 1 208 ? -7.086 -10.491 -16.429 1.00 82.62 208 ALA A C 1
ATOM 1618 O O . ALA A 1 208 ? -6.077 -10.022 -16.948 1.00 82.62 208 ALA A O 1
ATOM 1619 N N . ILE A 1 209 ? -7.022 -11.366 -15.415 1.00 84.75 209 ILE A N 1
ATOM 1620 C CA . ILE A 1 209 ? -5.757 -11.888 -14.869 1.00 84.75 209 ILE A CA 1
ATOM 1621 C C . ILE A 1 209 ? -4.959 -12.627 -15.944 1.00 84.75 209 ILE A C 1
ATOM 1623 O O . ILE A 1 209 ? -3.772 -12.357 -16.116 1.00 84.75 209 ILE A O 1
ATOM 1627 N N . LEU A 1 210 ? -5.605 -13.532 -16.681 1.00 87.19 210 LEU A N 1
ATO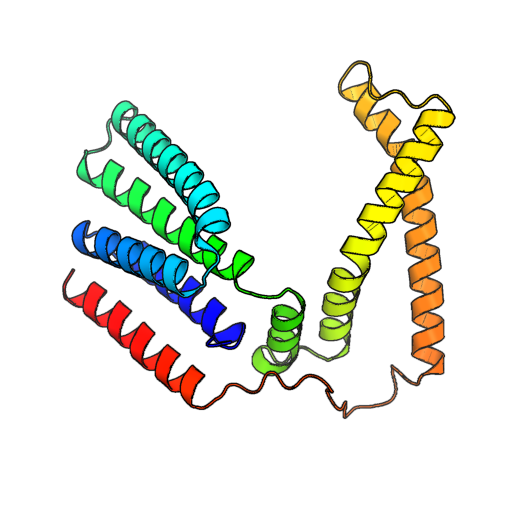M 1628 C CA . LEU A 1 210 ? -4.934 -14.370 -17.673 1.00 87.19 210 LEU A CA 1
ATOM 1629 C C . LEU A 1 210 ? -4.386 -13.527 -18.834 1.00 87.19 210 LEU A C 1
ATOM 1631 O O . LEU A 1 210 ? -3.219 -13.665 -19.197 1.00 87.19 210 LEU A O 1
ATOM 1635 N N . VAL A 1 211 ? -5.186 -12.591 -19.351 1.00 86.19 211 VAL A N 1
ATOM 1636 C CA . VAL A 1 211 ? -4.761 -11.653 -20.403 1.00 86.19 211 VAL A CA 1
ATOM 1637 C C . VAL A 1 211 ? -3.608 -10.772 -19.924 1.00 86.19 211 VAL A C 1
ATOM 1639 O O . VAL A 1 211 ? -2.650 -10.562 -20.664 1.00 86.19 211 VAL A O 1
ATOM 1642 N N . PHE A 1 212 ? -3.664 -10.282 -18.685 1.00 85.19 212 PHE A N 1
ATOM 1643 C CA . PHE A 1 212 ? -2.627 -9.410 -18.142 1.00 85.19 212 PHE A CA 1
ATOM 1644 C C . PHE A 1 212 ? -1.290 -10.132 -17.947 1.00 85.19 212 PHE A C 1
ATOM 1646 O O . PHE A 1 212 ? -0.248 -9.621 -18.350 1.00 85.19 212 PHE A O 1
ATOM 1653 N N . ILE A 1 213 ? -1.314 -11.346 -17.390 1.00 84.94 213 ILE A N 1
ATOM 1654 C CA . ILE A 1 213 ? -0.112 -12.180 -17.253 1.00 84.94 213 ILE A CA 1
ATOM 1655 C C . ILE A 1 213 ? 0.447 -12.533 -18.637 1.00 84.94 213 ILE A C 1
ATOM 1657 O O . ILE A 1 213 ? 1.658 -12.450 -18.845 1.00 84.94 213 ILE A O 1
ATOM 1661 N N . GLY A 1 214 ? -0.426 -12.853 -19.600 1.00 86.31 214 GLY A N 1
ATOM 1662 C CA . GLY A 1 214 ? -0.048 -13.073 -20.996 1.00 86.31 214 GLY A CA 1
ATOM 1663 C C . GLY A 1 214 ? 0.678 -11.867 -21.596 1.00 86.31 214 GLY A C 1
ATOM 1664 O O . GLY A 1 214 ? 1.781 -12.014 -22.122 1.00 86.31 214 GLY A O 1
ATOM 1665 N N . LEU A 1 215 ? 0.125 -10.661 -21.429 1.00 85.19 215 LEU A N 1
ATOM 1666 C CA . LEU A 1 215 ? 0.761 -9.416 -21.864 1.00 85.19 215 LEU A CA 1
ATOM 1667 C C . LEU A 1 215 ? 2.132 -9.219 -21.210 1.00 85.19 215 LEU A C 1
ATOM 1669 O O . LEU A 1 215 ? 3.111 -9.034 -21.928 1.00 85.19 215 LEU A O 1
ATOM 1673 N N . CYS A 1 216 ? 2.243 -9.342 -19.884 1.00 84.25 216 CYS A N 1
ATOM 1674 C CA . CYS A 1 216 ? 3.534 -9.256 -19.196 1.00 84.25 216 CYS A CA 1
ATOM 1675 C C . CYS A 1 216 ? 4.555 -10.259 -19.756 1.00 84.25 216 CYS A C 1
ATOM 1677 O O . CYS A 1 216 ? 5.691 -9.879 -20.025 1.00 84.25 216 CYS A O 1
ATOM 1679 N N . SER A 1 217 ? 4.152 -11.513 -19.981 1.00 84.31 217 SER A N 1
ATOM 1680 C CA . SER A 1 217 ? 5.042 -12.550 -20.517 1.00 84.31 217 SER A CA 1
ATOM 1681 C C . SER A 1 217 ? 5.508 -12.259 -21.947 1.00 84.31 217 SER A C 1
ATOM 1683 O O . SER A 1 217 ? 6.690 -12.422 -22.241 1.00 84.31 217 SER A O 1
ATOM 1685 N N . SER A 1 218 ? 4.621 -11.748 -22.810 1.00 84.62 218 SER A N 1
ATOM 1686 C CA . SER A 1 218 ? 4.989 -11.330 -24.166 1.00 84.62 218 SER A CA 1
ATOM 1687 C C . SER A 1 218 ? 5.975 -10.163 -24.144 1.00 84.62 218 SER A C 1
ATOM 1689 O O . SER A 1 218 ? 6.987 -10.210 -24.834 1.00 84.62 218 SER A O 1
ATOM 1691 N N . ILE A 1 219 ? 5.745 -9.161 -23.289 1.00 83.94 219 ILE A N 1
ATOM 1692 C CA . ILE A 1 219 ? 6.645 -8.013 -23.149 1.00 83.94 219 ILE A CA 1
ATOM 1693 C C . ILE A 1 219 ? 8.028 -8.479 -22.691 1.00 83.94 219 ILE A C 1
ATOM 1695 O O . ILE A 1 219 ? 9.014 -7.968 -23.195 1.00 83.94 219 ILE A O 1
ATOM 1699 N N . ILE A 1 220 ? 8.114 -9.468 -21.793 1.00 82.81 220 ILE A N 1
ATOM 1700 C CA . ILE A 1 220 ? 9.394 -10.042 -21.351 1.00 82.81 220 ILE A CA 1
ATOM 1701 C C . ILE A 1 220 ? 10.096 -10.809 -22.483 1.00 82.81 220 ILE A C 1
ATOM 1703 O O . ILE A 1 220 ? 11.306 -10.696 -22.615 1.00 82.81 220 ILE A O 1
ATOM 1707 N N . GLN A 1 221 ? 9.374 -11.585 -23.298 1.00 78.31 221 GLN A N 1
ATOM 1708 C CA . GLN A 1 221 ? 9.980 -12.347 -24.403 1.00 78.31 221 GLN A CA 1
ATOM 1709 C C . GLN A 1 221 ? 10.511 -11.459 -25.533 1.00 78.31 221 GLN A C 1
ATOM 1711 O O . GLN A 1 221 ? 11.516 -11.798 -26.151 1.00 78.31 221 GLN A O 1
ATOM 1716 N N . PHE A 1 222 ? 9.836 -10.343 -25.813 1.00 69.38 222 PHE A N 1
ATOM 1717 C CA . PHE A 1 222 ? 10.254 -9.376 -26.832 1.00 69.38 222 PHE A CA 1
ATOM 1718 C C . PHE A 1 222 ? 11.328 -8.393 -26.347 1.00 69.38 222 PHE A C 1
ATOM 1720 O O . PHE A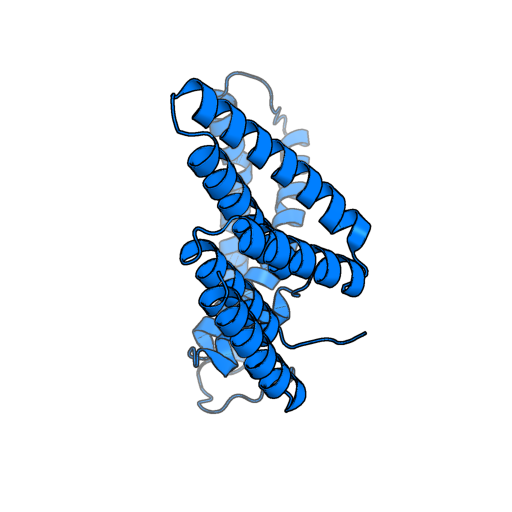 1 222 ? 11.791 -7.569 -27.136 1.00 69.38 222 PHE A O 1
ATOM 1727 N N . ALA A 1 223 ? 11.693 -8.459 -25.068 1.00 58.91 223 ALA A N 1
ATOM 1728 C CA . ALA A 1 223 ? 12.602 -7.541 -24.409 1.00 58.91 223 ALA A CA 1
ATOM 1729 C C . ALA A 1 223 ? 13.915 -8.239 -24.074 1.00 58.91 223 ALA A C 1
ATOM 1731 O O . ALA A 1 223 ? 14.887 -8.068 -24.839 1.00 58.91 223 ALA A O 1
#

Sequence (223 aa):
MFSFAAFTKIVFAVSISIAAFVTNNIQALQLFFGLELLAAVVSGKFNQIGKAVLLLVLFAACLFAVQMIAGSSYMVALVSALRMLNMAVSILLMLITTKTQQITAALVKQFHLPYQYAFMVTAVFRFVPDLLEESKAVREAQACRGYKNAGSPLKRIIGYMTIIKPMVFRAIMRSENMAVSLEMRGFSESKQRTFMAETKLQLIDYIAILVFIGLCSSIIQFA

Organism: NCBI:txid84035

Secondary structure (DSSP, 8-state):
-----HHHHHHHHHHHHHHHHH---HHHHHHHHHHHHHHHHHTT-HHHHHHHHHHHHHHHHHHHHHHHHTT--HHHHHHHHHHHHHHHHHHHHHHHHS-HHHHHHHHHHTS---HHHHHHHHHHHHHHHHHHHHHHHHHHHHHHTT----S-HHHHHHHHHHHHHHHHHHHHHHHHHHHHHHHHTTTTT-SS---SS--PPPHHHHHHHHHHHHHHHHHHHT-